Protein AF-A0A1H2UW96-F1 (afdb_monomer_lite)

InterPro domains:
  IPR012347 Ferritin-like [G3DSA:1.20.1260.10] (43-230)
  IPR026820 Iminophenyl-pyruvate dimer synthase [PF12902] (54-189)

Radius of gyration: 22.58 Å; chains: 1; bounding box: 64×63×60 Å

Structure (mmCIF, N/CA/C/O backbone):
data_AF-A0A1H2UW96-F1
#
_entry.id   AF-A0A1H2UW96-F1
#
loop_
_atom_site.group_PDB
_atom_site.id
_atom_site.type_symbol
_atom_site.label_atom_id
_atom_site.label_alt_id
_atom_site.label_comp_id
_atom_site.label_asym_id
_atom_site.label_entity_id
_atom_site.label_seq_id
_atom_site.pdbx_PDB_ins_code
_atom_site.Cartn_x
_atom_site.Cartn_y
_atom_site.Cartn_z
_atom_site.occupancy
_atom_site.B_iso_or_equiv
_atom_site.auth_seq_id
_atom_site.auth_comp_id
_atom_site.auth_asym_id
_atom_site.auth_atom_id
_atom_site.pdbx_PDB_model_num
ATOM 1 N N . MET A 1 1 ? 25.576 20.729 5.813 1.00 32.97 1 MET A N 1
ATOM 2 C CA . MET A 1 1 ? 26.976 20.916 5.368 1.00 32.97 1 MET A CA 1
ATOM 3 C C . MET A 1 1 ? 27.168 20.268 3.998 1.00 32.97 1 MET A C 1
ATOM 5 O O . MET A 1 1 ? 27.379 19.076 3.900 1.00 32.97 1 MET A O 1
ATOM 9 N N . ARG A 1 2 ? 27.019 21.104 2.965 1.00 37.28 2 ARG A N 1
ATOM 10 C CA . ARG A 1 2 ? 27.654 21.111 1.634 1.00 37.28 2 ARG A CA 1
ATOM 11 C C . ARG A 1 2 ? 27.899 19.786 0.881 1.00 37.28 2 ARG A C 1
ATOM 13 O O . ARG A 1 2 ? 28.970 19.198 0.963 1.00 37.28 2 ARG A O 1
ATOM 20 N N . THR A 1 3 ? 27.022 19.569 -0.096 1.00 32.88 3 THR A N 1
ATOM 21 C CA . THR A 1 3 ? 27.135 18.826 -1.374 1.00 32.88 3 THR A CA 1
ATOM 22 C C . THR A 1 3 ? 28.415 19.095 -2.201 1.00 32.88 3 THR A C 1
ATOM 24 O O . THR A 1 3 ? 28.613 18.520 -3.264 1.00 32.88 3 THR A O 1
ATOM 27 N N . ALA A 1 4 ? 29.322 19.962 -1.739 1.00 33.53 4 ALA A N 1
ATOM 28 C CA . ALA A 1 4 ? 30.486 20.432 -2.491 1.00 33.53 4 ALA A CA 1
ATOM 29 C C . ALA A 1 4 ? 31.740 19.540 -2.369 1.00 33.53 4 ALA A C 1
ATOM 31 O O . ALA A 1 4 ? 32.739 19.816 -3.032 1.00 33.53 4 ALA A O 1
ATOM 32 N N . GLN A 1 5 ? 31.738 18.497 -1.528 1.00 34.94 5 GLN A N 1
ATOM 33 C CA . GLN A 1 5 ? 32.939 17.675 -1.290 1.00 34.94 5 GLN A CA 1
ATOM 34 C C . GLN A 1 5 ? 33.040 16.396 -2.132 1.00 34.94 5 GLN A C 1
ATOM 36 O O . GLN A 1 5 ? 34.140 15.865 -2.266 1.00 34.94 5 GLN A O 1
ATOM 41 N N . ILE A 1 6 ? 31.963 15.950 -2.784 1.00 36.31 6 ILE A N 1
ATOM 42 C CA . ILE A 1 6 ? 31.999 14.748 -3.642 1.00 36.31 6 ILE A CA 1
ATOM 43 C C . ILE A 1 6 ? 32.593 15.059 -5.037 1.00 36.31 6 ILE A C 1
ATOM 45 O O . ILE A 1 6 ? 33.058 14.174 -5.750 1.00 36.31 6 ILE A O 1
ATOM 49 N N . LEU A 1 7 ? 32.723 16.342 -5.396 1.00 33.16 7 LEU A N 1
ATOM 50 C CA . LEU A 1 7 ? 33.225 16.808 -6.698 1.00 33.16 7 LEU A CA 1
ATOM 51 C C . LEU A 1 7 ? 34.755 16.769 -6.889 1.00 33.16 7 LEU A C 1
ATOM 53 O O . LEU A 1 7 ? 35.245 17.234 -7.916 1.00 33.16 7 LEU A O 1
ATOM 57 N N . ARG A 1 8 ? 35.543 16.225 -5.950 1.00 36.00 8 ARG A N 1
ATOM 58 C CA . ARG A 1 8 ? 37.018 16.207 -6.078 1.00 36.00 8 ARG A CA 1
ATOM 59 C C . ARG A 1 8 ? 37.636 14.900 -6.577 1.00 36.00 8 ARG A C 1
ATOM 61 O O . ARG A 1 8 ? 38.842 14.890 -6.785 1.00 36.00 8 ARG A O 1
ATOM 68 N N . HIS A 1 9 ? 36.868 13.830 -6.793 1.00 35.00 9 HIS A N 1
ATOM 69 C CA . HIS A 1 9 ? 37.446 12.529 -7.183 1.00 35.00 9 HIS A CA 1
ATOM 70 C C . HIS A 1 9 ? 37.263 12.118 -8.652 1.00 35.00 9 HIS A C 1
ATOM 72 O O . HIS A 1 9 ? 37.916 11.178 -9.083 1.00 35.00 9 HIS A O 1
ATOM 78 N N . PHE A 1 10 ? 36.459 12.835 -9.447 1.00 40.03 10 PHE A N 1
ATOM 79 C CA . PHE A 1 10 ? 36.217 12.488 -10.862 1.00 40.03 10 PHE A CA 1
ATOM 80 C C . PHE A 1 10 ? 36.726 13.524 -11.874 1.00 40.03 10 PHE A C 1
ATOM 82 O O . PHE A 1 10 ? 36.494 13.388 -13.071 1.00 40.03 10 PHE A O 1
ATOM 89 N N . ALA A 1 11 ? 37.442 14.555 -11.420 1.00 38.03 11 ALA A N 1
ATOM 90 C CA . ALA A 1 11 ? 38.056 15.551 -12.293 1.00 38.03 11 ALA A CA 1
ATOM 91 C C . ALA A 1 11 ? 39.529 15.207 -12.561 1.00 38.03 11 ALA A C 1
ATOM 93 O O . ALA A 1 11 ? 40.435 15.914 -12.127 1.00 38.03 11 ALA A O 1
ATOM 94 N N . THR A 1 12 ? 39.767 14.125 -13.293 1.00 42.16 12 THR A N 1
ATOM 95 C CA . THR A 1 12 ? 40.991 13.991 -14.091 1.00 42.16 12 THR A CA 1
ATOM 96 C C . THR A 1 12 ? 40.612 14.316 -15.530 1.00 42.16 12 THR A C 1
ATOM 98 O O . THR A 1 12 ? 39.801 13.618 -16.130 1.00 42.16 12 THR A O 1
ATOM 101 N N . ASP A 1 13 ? 41.159 15.426 -16.026 1.00 41.50 13 ASP A N 1
ATOM 102 C CA . ASP A 1 13 ? 41.051 15.959 -17.392 1.00 41.50 13 ASP A CA 1
ATOM 103 C C . ASP A 1 13 ? 39.771 16.721 -17.770 1.00 41.50 13 ASP A C 1
ATOM 105 O O . ASP A 1 13 ? 39.153 16.467 -18.797 1.00 41.50 13 ASP A O 1
ATOM 109 N N . GLY A 1 14 ? 39.422 17.745 -16.981 1.00 44.34 14 GLY A N 1
ATOM 110 C CA . GLY A 1 14 ? 39.088 19.095 -17.487 1.00 44.34 14 GLY A CA 1
ATOM 111 C C . GLY A 1 14 ? 38.000 19.299 -18.560 1.00 44.34 14 GLY A C 1
ATOM 112 O O . GLY A 1 14 ? 37.869 20.415 -19.062 1.00 44.34 14 GLY A O 1
ATOM 113 N N . LYS A 1 15 ? 37.209 18.290 -18.926 1.00 43.16 15 LYS A N 1
ATOM 114 C CA . LYS A 1 15 ? 36.052 18.405 -19.820 1.00 43.16 15 LYS A CA 1
ATOM 115 C C . LYS A 1 15 ? 34.920 17.536 -19.286 1.00 43.16 15 LYS A C 1
ATOM 117 O O . LYS A 1 15 ? 34.910 16.325 -19.481 1.00 43.16 15 LYS A O 1
ATOM 122 N N . LEU A 1 16 ? 33.936 18.169 -18.644 1.00 41.81 16 LEU A N 1
ATOM 123 C CA . LEU A 1 16 ? 32.640 17.527 -18.430 1.00 41.81 16 LEU A CA 1
ATOM 124 C C . LEU A 1 16 ? 32.060 17.149 -19.797 1.00 41.81 16 LEU A C 1
ATOM 126 O O . LEU A 1 16 ? 31.968 17.994 -20.690 1.00 41.81 16 LEU A O 1
ATOM 130 N N . LEU A 1 17 ? 31.638 15.894 -19.957 1.00 44.91 17 LEU A N 1
ATOM 131 C CA . LEU A 1 17 ? 30.877 15.492 -21.135 1.00 44.91 17 LEU A CA 1
ATOM 132 C C . LEU A 1 17 ? 29.599 16.356 -21.222 1.00 44.91 17 LEU A C 1
ATOM 134 O O . LEU A 1 17 ? 28.949 16.557 -20.192 1.00 44.91 17 LEU A O 1
ATOM 138 N N . PRO A 1 18 ? 29.192 16.847 -22.409 1.00 46.16 18 PRO A N 1
ATOM 139 C CA . PRO A 1 18 ? 28.064 17.777 -22.553 1.00 46.16 18 PRO A CA 1
ATOM 140 C C . PRO A 1 18 ? 26.760 17.274 -21.914 1.00 46.16 18 PRO A C 1
ATOM 142 O O . PRO A 1 18 ? 25.991 18.053 -21.355 1.00 46.16 18 PRO A O 1
ATOM 145 N N . HIS A 1 19 ? 26.541 15.955 -21.925 1.00 42.97 19 HIS A N 1
ATOM 146 C CA . HIS A 1 19 ? 25.387 15.320 -21.286 1.00 42.97 19 HIS A CA 1
ATOM 147 C C . HIS A 1 19 ? 25.446 15.337 -19.751 1.00 42.97 19 HIS A C 1
ATOM 149 O O . HIS A 1 19 ? 24.404 15.474 -19.117 1.00 42.97 19 HIS A O 1
ATOM 155 N N . ALA A 1 20 ? 26.636 15.245 -19.150 1.00 40.09 20 ALA A N 1
ATOM 156 C CA . ALA A 1 20 ? 26.810 15.346 -17.700 1.00 40.09 20 ALA A CA 1
ATOM 157 C C . ALA A 1 20 ? 26.591 16.790 -17.215 1.00 40.09 20 ALA A C 1
ATOM 159 O O . ALA A 1 20 ? 25.905 17.009 -16.221 1.00 40.09 20 ALA A O 1
ATOM 160 N N . ALA A 1 21 ? 27.084 17.783 -17.965 1.00 41.31 21 ALA A N 1
ATOM 161 C CA . ALA A 1 21 ? 26.882 19.202 -17.655 1.00 41.31 21 ALA A CA 1
ATOM 162 C C . ALA A 1 21 ? 25.409 19.636 -17.786 1.00 41.31 21 ALA A C 1
ATOM 164 O O . ALA A 1 21 ? 24.902 20.365 -16.934 1.00 41.31 21 ALA A O 1
ATOM 165 N N . LEU A 1 22 ? 24.696 19.143 -18.808 1.00 48.22 22 LEU A N 1
ATOM 166 C CA . LEU A 1 22 ? 23.267 19.421 -19.002 1.00 48.22 22 LEU A CA 1
ATOM 167 C C . LEU A 1 22 ? 22.387 18.769 -17.920 1.00 48.22 22 LEU A C 1
ATOM 169 O O . LEU A 1 22 ? 21.378 19.346 -17.521 1.00 48.22 22 LEU A O 1
ATOM 173 N N . ARG A 1 23 ? 22.768 17.581 -17.427 1.00 48.69 23 ARG A N 1
ATOM 174 C CA . ARG A 1 23 ? 22.076 16.901 -16.319 1.00 48.69 23 ARG A CA 1
ATOM 175 C C . ARG A 1 23 ? 22.263 17.630 -14.987 1.00 48.69 23 ARG A C 1
ATOM 177 O O . ARG A 1 23 ? 21.293 17.785 -14.256 1.00 48.69 23 ARG A O 1
ATOM 184 N N . LEU A 1 24 ? 23.467 18.138 -14.719 1.00 48.53 24 LEU A N 1
ATOM 185 C CA . LEU A 1 24 ? 23.781 18.891 -13.498 1.00 48.53 24 LEU A CA 1
ATOM 186 C C . LEU A 1 24 ? 23.050 20.239 -13.431 1.00 48.53 24 LEU A C 1
ATOM 188 O O . LEU A 1 24 ? 22.506 20.579 -12.389 1.00 48.53 24 LEU A O 1
ATOM 192 N N . ALA A 1 25 ? 22.955 20.975 -14.542 1.00 47.94 25 ALA A N 1
ATOM 193 C CA . ALA A 1 25 ? 22.226 22.248 -14.578 1.00 47.94 25 ALA A CA 1
ATOM 194 C C . ALA A 1 25 ? 20.704 22.082 -14.394 1.00 47.94 25 ALA A C 1
ATOM 196 O O . ALA A 1 25 ? 20.026 22.990 -13.921 1.00 47.94 25 ALA A O 1
ATOM 197 N N . LYS A 1 26 ? 20.152 20.915 -14.753 1.00 43.75 26 LYS A N 1
ATOM 198 C CA . LYS A 1 26 ? 18.730 20.599 -14.554 1.00 43.75 26 LYS A CA 1
ATOM 199 C C . LYS A 1 26 ? 18.425 20.172 -13.113 1.00 43.75 26 LYS A C 1
ATOM 201 O O . LYS A 1 26 ? 17.273 20.236 -12.701 1.00 43.75 26 LYS A O 1
ATOM 206 N N . ALA A 1 27 ? 19.440 19.763 -12.351 1.00 47.44 27 ALA A N 1
ATOM 207 C CA . ALA A 1 27 ? 19.270 19.184 -11.027 1.00 47.44 27 ALA A CA 1
ATOM 208 C C . ALA A 1 27 ? 18.887 20.201 -9.928 1.00 47.44 27 ALA A C 1
ATOM 210 O O . ALA A 1 27 ? 18.263 19.842 -8.938 1.00 47.44 27 ALA A O 1
ATOM 211 N N . GLU A 1 28 ? 19.195 21.487 -10.093 1.00 47.00 28 GLU A N 1
ATOM 212 C CA . GLU A 1 28 ? 18.958 22.485 -9.032 1.00 47.00 28 GLU A CA 1
ATOM 213 C C . GLU A 1 28 ? 17.476 22.868 -8.836 1.00 47.00 28 GLU A C 1
ATOM 215 O O . GLU A 1 28 ? 17.1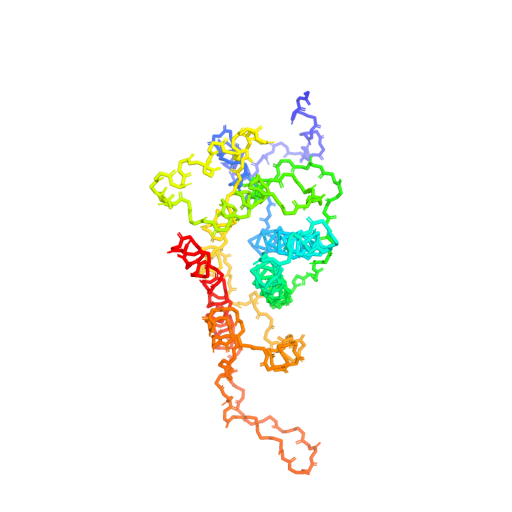42 23.554 -7.875 1.00 47.00 28 GLU A O 1
ATOM 220 N N . THR A 1 29 ? 16.575 22.430 -9.724 1.00 51.06 29 THR A N 1
ATOM 221 C CA . THR A 1 29 ? 15.146 22.821 -9.717 1.00 51.06 29 THR A CA 1
ATOM 222 C C . THR A 1 29 ? 14.172 21.643 -9.773 1.00 51.06 29 THR A C 1
ATOM 224 O O . THR A 1 29 ? 12.960 21.847 -9.838 1.00 51.06 29 THR A O 1
ATOM 227 N N . LEU A 1 30 ? 14.677 20.408 -9.766 1.00 50.25 30 LEU A N 1
ATOM 228 C CA . LEU A 1 30 ? 13.863 19.204 -9.904 1.00 50.25 30 LEU A CA 1
ATOM 229 C C . LEU A 1 30 ? 13.512 18.605 -8.531 1.00 50.25 30 LEU A C 1
ATOM 231 O O . LEU A 1 30 ? 14.344 18.635 -7.625 1.00 50.25 30 LEU A O 1
ATOM 235 N N . PRO A 1 31 ? 12.307 18.026 -8.368 1.00 58.69 31 PRO A N 1
ATOM 236 C CA . PRO A 1 31 ? 11.972 17.265 -7.168 1.00 58.69 31 PRO A CA 1
ATOM 237 C C . PRO A 1 31 ? 12.952 16.096 -6.977 1.00 58.69 31 PRO A C 1
ATOM 239 O O . PRO A 1 31 ? 13.450 15.536 -7.956 1.00 58.69 31 PRO A O 1
ATOM 242 N N . SER A 1 32 ? 13.207 15.708 -5.722 1.00 62.34 32 SER A N 1
ATOM 243 C CA . SER A 1 32 ? 14.194 14.676 -5.346 1.00 62.34 32 SER A CA 1
ATOM 244 C C . SER A 1 32 ? 14.048 13.370 -6.148 1.00 62.34 32 SER A C 1
ATOM 246 O O . SER A 1 32 ? 15.032 12.810 -6.630 1.00 62.34 32 SER A O 1
ATOM 248 N N . SER A 1 33 ? 12.812 12.935 -6.417 1.00 62.53 33 SER A N 1
ATOM 249 C CA . SER A 1 33 ? 12.521 11.751 -7.239 1.00 62.53 33 SER A CA 1
ATOM 250 C C . SER A 1 33 ? 13.056 11.855 -8.675 1.00 62.53 33 SER A C 1
ATOM 252 O O . SER A 1 33 ? 13.590 10.884 -9.211 1.00 62.53 33 SER A O 1
ATOM 254 N N . ALA A 1 34 ? 12.978 13.035 -9.293 1.00 63.75 34 ALA A N 1
ATOM 255 C CA . ALA A 1 34 ? 13.490 13.281 -10.638 1.00 63.75 34 ALA A CA 1
ATOM 256 C C . ALA A 1 34 ? 15.025 13.377 -10.681 1.00 63.75 34 ALA A C 1
ATOM 258 O O . ALA A 1 34 ? 15.616 13.096 -11.724 1.00 63.75 34 ALA A O 1
ATOM 259 N N . LEU A 1 35 ? 15.668 13.736 -9.565 1.00 63.66 35 LEU A N 1
ATOM 260 C CA . LEU A 1 35 ? 17.126 13.703 -9.425 1.00 63.66 35 LEU A CA 1
ATOM 261 C C . LEU A 1 35 ? 17.649 12.278 -9.347 1.00 63.66 35 LEU A C 1
ATOM 263 O O . LEU A 1 35 ? 18.529 11.920 -10.127 1.00 63.66 35 LEU A O 1
ATOM 267 N N . LEU A 1 36 ? 17.035 11.454 -8.496 1.00 67.19 36 LEU A N 1
ATOM 268 C CA . LEU A 1 36 ? 17.381 10.039 -8.376 1.00 67.19 36 LEU A CA 1
ATOM 269 C C . LEU A 1 36 ? 17.236 9.319 -9.725 1.00 67.19 36 LEU A C 1
ATOM 271 O O . LEU A 1 36 ? 18.139 8.601 -10.142 1.00 67.19 36 LEU A O 1
ATOM 275 N N . ASN A 1 37 ? 16.164 9.588 -10.478 1.00 74.75 37 ASN A N 1
ATOM 276 C CA . ASN A 1 37 ? 15.958 9.010 -11.813 1.00 74.75 37 ASN A CA 1
ATOM 277 C C . ASN A 1 37 ? 17.146 9.259 -12.773 1.00 74.75 37 ASN A C 1
ATOM 279 O O . ASN A 1 37 ? 17.471 8.414 -13.603 1.00 74.75 37 ASN A O 1
ATOM 283 N N . LEU A 1 38 ? 17.834 10.400 -12.654 1.00 75.25 38 LEU A N 1
ATOM 284 C CA . LEU A 1 38 ? 18.969 10.743 -13.518 1.00 75.25 38 LEU A CA 1
ATOM 285 C C . LEU A 1 38 ? 20.290 10.066 -13.115 1.00 75.25 38 LEU A C 1
ATOM 287 O O . LEU A 1 38 ? 21.206 10.025 -13.949 1.00 75.25 38 LEU A O 1
ATOM 291 N N . GLU A 1 39 ? 20.391 9.568 -11.881 1.00 79.31 39 GLU A N 1
ATOM 292 C CA . GLU A 1 39 ? 21.574 8.894 -11.323 1.00 79.31 39 GLU A CA 1
ATOM 293 C C . GLU A 1 39 ? 21.582 7.385 -11.602 1.00 79.31 39 GLU A C 1
ATOM 295 O O . GLU A 1 39 ? 22.648 6.792 -11.774 1.00 79.31 39 GLU A O 1
ATOM 300 N N . PHE A 1 40 ? 20.402 6.772 -11.711 1.00 81.19 40 PHE A N 1
ATOM 301 C CA . PHE A 1 40 ? 20.242 5.344 -11.978 1.00 81.19 40 PHE A CA 1
ATOM 302 C C . PHE A 1 40 ? 20.125 5.020 -13.474 1.00 81.19 40 PHE A C 1
ATOM 304 O O . PHE A 1 40 ? 19.776 5.856 -14.314 1.00 81.19 40 PHE A O 1
ATOM 311 N N . SER A 1 41 ? 20.367 3.752 -13.824 1.00 90.12 41 SER A N 1
ATOM 312 C CA . SER A 1 41 ? 19.819 3.221 -15.074 1.00 90.12 41 SER A CA 1
ATOM 313 C C . SER A 1 41 ? 18.289 3.096 -14.946 1.00 90.12 41 SER A C 1
ATOM 315 O O . SER A 1 41 ? 17.796 2.879 -13.838 1.00 90.12 41 SER A O 1
ATOM 317 N N . PRO A 1 42 ? 17.509 3.168 -16.043 1.00 90.62 42 PRO A N 1
ATOM 318 C CA . PRO A 1 42 ? 16.048 3.045 -15.975 1.00 90.62 42 PRO A CA 1
ATOM 319 C C . PRO A 1 42 ? 15.557 1.792 -15.240 1.00 90.62 42 PRO A C 1
ATOM 321 O O . PRO A 1 42 ? 14.598 1.838 -14.473 1.00 90.62 42 PRO A O 1
ATOM 324 N N . ARG A 1 43 ? 16.247 0.665 -15.450 1.00 93.31 43 ARG A N 1
ATOM 325 C CA . ARG A 1 43 ? 15.960 -0.602 -14.775 1.00 93.31 43 ARG A CA 1
ATOM 326 C C . ARG A 1 43 ? 16.237 -0.516 -13.277 1.00 93.31 43 ARG A C 1
ATOM 328 O O . ARG A 1 43 ? 15.412 -0.980 -12.499 1.00 93.31 43 ARG A O 1
ATOM 335 N N . ASP A 1 44 ? 17.375 0.054 -12.887 1.00 91.50 44 ASP A N 1
ATOM 336 C CA . ASP A 1 44 ? 17.767 0.139 -11.476 1.00 91.50 44 ASP A CA 1
ATOM 337 C C . ASP A 1 44 ? 16.886 1.136 -10.719 1.00 91.50 44 ASP A C 1
ATOM 339 O O . ASP A 1 44 ? 16.535 0.884 -9.573 1.00 91.50 44 ASP A O 1
ATOM 343 N N . TYR A 1 45 ? 16.443 2.214 -11.374 1.00 91.75 45 TYR A N 1
ATOM 344 C CA . TYR A 1 45 ? 15.477 3.141 -10.788 1.00 91.75 45 TYR A CA 1
ATOM 345 C C . TYR A 1 45 ? 14.119 2.473 -10.544 1.00 91.75 45 TYR A C 1
ATOM 347 O O . TYR A 1 45 ? 13.531 2.628 -9.479 1.00 91.75 45 TYR A O 1
ATOM 355 N N . ILE A 1 46 ? 13.630 1.681 -11.503 1.00 93.31 46 ILE A N 1
ATOM 356 C CA . ILE A 1 46 ? 12.397 0.902 -11.325 1.00 93.31 46 ILE A CA 1
ATOM 357 C C . ILE A 1 46 ? 12.570 -0.153 -10.227 1.00 93.31 46 ILE A C 1
ATOM 359 O O . ILE A 1 46 ? 11.664 -0.324 -9.420 1.00 93.31 46 ILE A O 1
ATOM 363 N N . ALA A 1 47 ? 13.721 -0.829 -10.162 1.00 93.81 47 ALA A N 1
ATOM 364 C CA . ALA A 1 47 ? 14.022 -1.766 -9.082 1.00 93.81 47 ALA A CA 1
ATOM 365 C C . ALA A 1 47 ? 14.031 -1.067 -7.714 1.00 93.81 47 ALA A C 1
ATOM 367 O O . ALA A 1 47 ? 13.448 -1.590 -6.776 1.00 93.81 47 ALA A O 1
ATOM 368 N N . PHE A 1 48 ? 14.606 0.134 -7.623 1.00 91.31 48 PHE A N 1
ATOM 369 C CA . PHE A 1 48 ? 14.576 0.959 -6.416 1.00 91.31 48 PHE A CA 1
ATOM 370 C C . PHE A 1 48 ? 13.143 1.318 -5.993 1.00 91.31 48 PHE A C 1
ATOM 372 O O . PHE A 1 48 ? 12.784 1.117 -4.838 1.00 91.31 48 PHE A O 1
ATOM 379 N N . LEU A 1 49 ? 12.296 1.776 -6.923 1.00 92.12 49 LEU A N 1
ATOM 380 C CA . LEU A 1 49 ? 10.886 2.066 -6.627 1.00 92.12 49 LEU A CA 1
ATOM 381 C C . LEU A 1 49 ? 10.111 0.811 -6.190 1.00 92.12 49 LEU A C 1
ATOM 383 O O . LEU A 1 49 ? 9.295 0.892 -5.282 1.00 92.12 49 LEU A O 1
ATOM 387 N N . LEU A 1 50 ? 10.379 -0.345 -6.803 1.00 93.25 50 LEU A N 1
ATOM 388 C CA . LEU A 1 50 ? 9.781 -1.627 -6.411 1.00 93.25 50 LEU A CA 1
ATOM 389 C C . LEU A 1 50 ? 10.303 -2.141 -5.060 1.00 93.25 50 LEU A C 1
ATOM 391 O O . LEU A 1 50 ? 9.574 -2.828 -4.356 1.00 93.25 50 LEU A O 1
ATOM 395 N N . SER A 1 51 ? 11.544 -1.830 -4.680 1.00 92.50 51 SER A N 1
ATOM 396 C CA . SER A 1 51 ? 12.046 -2.115 -3.330 1.00 92.50 51 SER A CA 1
ATOM 397 C C . SER A 1 51 ? 11.305 -1.284 -2.284 1.00 92.50 51 SER A C 1
ATOM 399 O O . SER A 1 51 ? 10.885 -1.840 -1.276 1.00 92.50 51 SER A O 1
ATOM 401 N N . ILE A 1 52 ? 11.061 0.004 -2.558 1.00 89.88 52 ILE A N 1
ATOM 402 C CA . ILE A 1 52 ? 10.219 0.854 -1.697 1.00 89.88 52 ILE A CA 1
ATOM 403 C C . ILE A 1 52 ? 8.798 0.287 -1.609 1.00 89.88 52 ILE A C 1
ATOM 405 O O . ILE A 1 52 ? 8.238 0.213 -0.521 1.00 89.88 52 ILE A O 1
ATO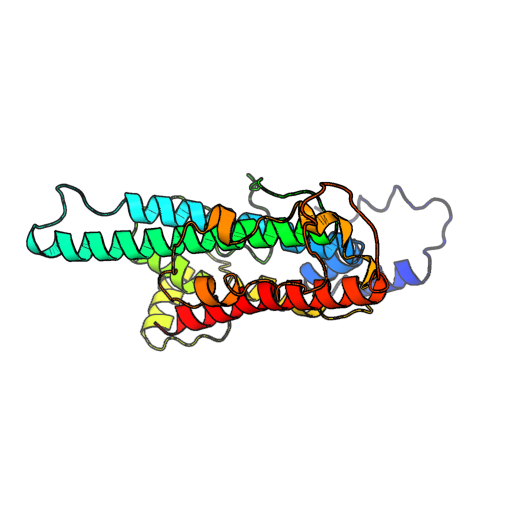M 409 N N . ASP A 1 53 ? 8.230 -0.152 -2.734 1.00 91.50 53 ASP A N 1
ATOM 410 C CA . ASP A 1 53 ? 6.912 -0.795 -2.773 1.00 91.50 53 ASP A CA 1
ATOM 411 C C . ASP A 1 53 ? 6.881 -2.033 -1.863 1.00 91.50 53 ASP A C 1
ATOM 413 O O . ASP A 1 53 ? 6.071 -2.129 -0.948 1.00 91.50 53 ASP A O 1
ATOM 417 N N . ALA A 1 54 ? 7.854 -2.939 -2.012 1.00 92.19 54 ALA A N 1
ATOM 418 C CA . ALA A 1 54 ? 7.969 -4.126 -1.167 1.00 92.19 54 ALA A CA 1
ATOM 419 C C . ALA A 1 54 ? 8.084 -3.788 0.331 1.00 92.19 54 ALA A C 1
ATOM 421 O O . ALA A 1 54 ? 7.518 -4.496 1.167 1.00 92.19 54 ALA A O 1
ATOM 422 N N . GLU A 1 55 ? 8.798 -2.716 0.679 1.00 90.75 55 GLU A N 1
ATOM 423 C CA . GLU A 1 55 ? 8.906 -2.233 2.057 1.00 90.75 55 GLU A CA 1
ATOM 424 C C . GLU A 1 55 ? 7.567 -1.722 2.592 1.00 90.75 55 GLU A C 1
ATOM 426 O O . GLU A 1 55 ? 7.195 -2.079 3.712 1.00 90.75 55 GLU A O 1
ATOM 431 N N . ILE A 1 56 ? 6.836 -0.928 1.804 1.00 88.75 56 ILE A N 1
ATOM 432 C CA . ILE A 1 56 ? 5.512 -0.405 2.165 1.00 88.75 56 ILE A CA 1
ATOM 433 C C . ILE A 1 56 ? 4.539 -1.563 2.399 1.00 88.75 56 ILE A C 1
ATOM 435 O O . ILE A 1 56 ? 3.947 -1.640 3.476 1.00 88.75 56 ILE A O 1
ATOM 439 N N . GLU A 1 57 ? 4.446 -2.500 1.455 1.00 90.75 57 GLU A N 1
ATOM 440 C CA . GLU A 1 57 ? 3.550 -3.662 1.524 1.00 90.75 57 GLU A CA 1
ATOM 441 C C . GLU A 1 57 ? 3.856 -4.545 2.746 1.00 90.75 57 GLU A C 1
ATOM 443 O O . GLU A 1 57 ? 2.970 -4.943 3.509 1.00 90.75 57 GLU A O 1
ATOM 448 N N . HIS A 1 58 ? 5.142 -4.803 3.010 1.00 91.81 58 HIS A N 1
ATOM 449 C CA . HIS A 1 58 ? 5.563 -5.542 4.200 1.00 91.81 58 HIS A CA 1
ATOM 450 C C . HIS A 1 58 ? 5.224 -4.778 5.491 1.00 91.81 58 HIS A C 1
ATOM 452 O O . HIS A 1 58 ? 4.693 -5.358 6.445 1.00 91.81 58 HIS A O 1
ATOM 458 N N . CYS A 1 59 ? 5.500 -3.474 5.535 1.00 90.00 59 CYS A N 1
ATOM 459 C CA . CYS A 1 59 ? 5.213 -2.638 6.694 1.00 90.00 59 CYS A CA 1
ATOM 460 C C . CYS A 1 59 ? 3.716 -2.584 6.996 1.00 90.00 59 CYS A C 1
ATOM 462 O O . CYS A 1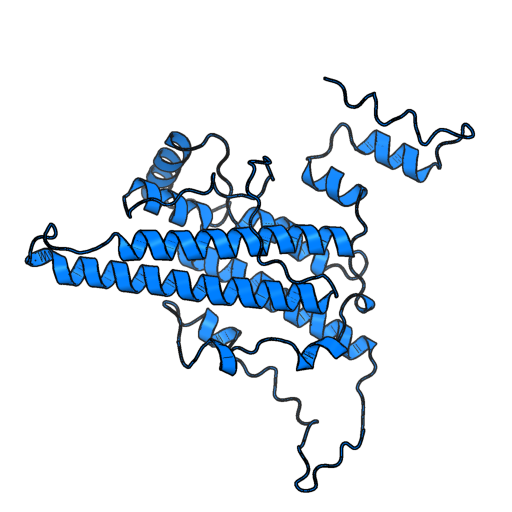 59 ? 3.332 -2.743 8.157 1.00 90.00 59 CYS A O 1
ATOM 464 N N . LEU A 1 60 ? 2.872 -2.353 5.991 1.00 88.69 60 LEU A N 1
ATOM 465 C CA . LEU A 1 60 ? 1.419 -2.293 6.148 1.00 88.69 60 LEU A CA 1
ATOM 466 C C . LEU A 1 60 ? 0.859 -3.647 6.583 1.00 88.69 60 LEU A C 1
ATOM 468 O O . LEU A 1 60 ? 0.130 -3.702 7.572 1.00 88.69 60 LEU A O 1
ATOM 472 N N . MET A 1 61 ? 1.297 -4.750 5.964 1.00 91.75 61 MET A N 1
ATOM 473 C CA . MET A 1 61 ? 0.937 -6.108 6.391 1.00 91.75 61 MET A CA 1
ATOM 474 C C . MET A 1 61 ? 1.164 -6.316 7.896 1.00 91.75 61 MET A C 1
ATOM 476 O O . MET A 1 61 ? 0.270 -6.770 8.615 1.00 91.75 61 MET A O 1
ATOM 480 N N . VAL A 1 62 ? 2.367 -6.004 8.388 1.00 93.62 62 VAL A N 1
ATOM 481 C CA . VAL A 1 62 ? 2.737 -6.231 9.794 1.00 93.62 62 VAL A CA 1
ATOM 482 C C . VAL A 1 62 ? 1.944 -5.317 10.733 1.00 93.62 62 VAL A C 1
ATOM 484 O O . VAL A 1 62 ? 1.522 -5.753 11.808 1.00 93.62 62 VAL A O 1
ATOM 487 N N . GLN A 1 63 ? 1.684 -4.079 10.320 1.00 92.56 63 GLN A N 1
ATOM 488 C CA . GLN A 1 63 ? 0.862 -3.139 11.078 1.00 92.56 63 GLN A CA 1
ATOM 489 C C . GLN A 1 63 ? -0.598 -3.586 11.170 1.00 92.56 63 GLN A C 1
ATOM 491 O O . GLN A 1 63 ? -1.145 -3.614 12.271 1.00 92.56 63 GLN A O 1
ATOM 496 N N . TYR A 1 64 ? -1.205 -4.027 10.064 1.00 94.25 64 TYR A N 1
ATOM 497 C CA . TYR A 1 64 ? -2.561 -4.574 10.072 1.00 94.25 64 TYR A CA 1
ATOM 498 C C . TYR A 1 64 ? -2.665 -5.824 10.950 1.00 94.25 64 TYR A C 1
ATOM 500 O O . TYR A 1 64 ? -3.626 -5.959 11.708 1.00 94.25 64 TYR A O 1
ATOM 508 N N . LEU A 1 65 ? -1.665 -6.716 10.921 1.00 96.62 65 LEU A N 1
ATOM 509 C CA . LEU A 1 65 ? -1.619 -7.865 11.832 1.00 96.62 65 LEU A CA 1
ATOM 510 C C . LEU A 1 65 ? -1.608 -7.410 13.294 1.00 96.62 65 LEU A C 1
ATOM 512 O O . LEU A 1 65 ? -2.408 -7.898 14.092 1.00 96.62 65 LEU A O 1
ATOM 516 N N . TYR A 1 66 ? -0.738 -6.463 13.649 1.00 96.69 66 TYR A N 1
ATOM 517 C CA . TYR A 1 66 ? -0.665 -5.947 15.015 1.00 96.69 66 TYR A CA 1
ATOM 518 C C . TYR A 1 66 ? -1.984 -5.286 15.445 1.00 96.69 66 TYR A C 1
ATOM 520 O O . TYR A 1 66 ? -2.527 -5.619 16.501 1.00 96.69 66 TYR A O 1
ATOM 528 N N . ALA A 1 67 ? -2.542 -4.409 14.606 1.00 95.56 67 ALA A N 1
ATOM 529 C CA . ALA A 1 67 ? -3.807 -3.731 14.861 1.00 95.56 67 ALA A CA 1
ATOM 530 C C . ALA A 1 67 ? -4.955 -4.736 15.049 1.00 95.56 67 ALA A C 1
ATOM 532 O O . ALA A 1 67 ? -5.701 -4.646 16.026 1.00 95.56 67 ALA A O 1
ATOM 533 N N . ALA A 1 68 ? -5.052 -5.755 14.192 1.00 95.81 68 ALA A N 1
ATOM 534 C CA . ALA A 1 68 ? -6.055 -6.805 14.323 1.00 95.81 68 ALA A CA 1
ATOM 535 C C . ALA A 1 68 ? -5.906 -7.609 15.621 1.00 95.81 68 ALA A C 1
ATOM 537 O O . ALA A 1 68 ? -6.899 -7.868 16.302 1.00 95.81 68 ALA A O 1
ATOM 538 N N . TYR A 1 69 ? -4.685 -8.002 15.994 1.00 96.69 69 TYR A N 1
ATOM 539 C CA . TYR A 1 69 ? -4.447 -8.766 17.223 1.00 96.69 69 TYR A CA 1
ATOM 540 C C . TYR A 1 69 ? -4.539 -7.925 18.501 1.00 96.69 69 TYR A C 1
ATOM 542 O O . TYR A 1 69 ? -4.628 -8.489 19.590 1.00 96.69 69 TYR A O 1
ATOM 550 N N . SER A 1 70 ? -4.579 -6.596 18.387 1.00 96.00 70 SER A N 1
ATOM 551 C CA . SER A 1 70 ? -4.878 -5.707 19.514 1.00 96.00 70 SER A CA 1
ATOM 552 C C . SER A 1 70 ? -6.373 -5.643 19.868 1.00 96.00 70 SER A C 1
ATOM 554 O O . SER A 1 70 ? -6.729 -5.186 20.956 1.00 96.00 70 SER A O 1
ATOM 556 N N . LEU A 1 71 ? -7.252 -6.107 18.971 1.00 94.88 71 LEU A N 1
ATOM 557 C CA . LEU A 1 71 ? -8.697 -6.139 19.186 1.00 94.88 71 LEU A CA 1
ATOM 558 C C . LEU A 1 71 ? -9.149 -7.340 20.026 1.00 94.88 71 LEU A C 1
ATOM 560 O O . LEU A 1 71 ? -8.588 -8.433 19.966 1.00 94.88 71 LEU A O 1
ATOM 564 N N . GLY A 1 72 ? -10.256 -7.148 20.747 1.00 92.19 72 GLY A N 1
ATOM 565 C CA . GLY A 1 72 ? -10.905 -8.186 21.546 1.00 92.19 72 GLY A CA 1
ATOM 566 C C . GLY A 1 72 ? -10.461 -8.183 23.008 1.00 92.19 72 GLY A C 1
ATOM 567 O O . GLY A 1 72 ? -10.000 -7.175 23.528 1.00 92.19 72 GLY A O 1
ATOM 568 N N . GLY A 1 73 ? -10.636 -9.318 23.685 1.00 89.75 73 GLY A N 1
ATOM 569 C CA . GLY A 1 73 ? -10.256 -9.501 25.087 1.00 89.75 73 GLY A CA 1
ATOM 570 C C . GLY A 1 73 ? -11.365 -9.207 26.113 1.00 89.75 73 GLY A C 1
ATOM 571 O O . GLY A 1 73 ? -12.476 -8.806 25.752 1.00 89.75 73 GLY A O 1
ATOM 572 N N . PRO A 1 74 ? -11.093 -9.449 27.412 1.00 91.75 74 PRO A N 1
ATOM 573 C CA . PRO A 1 74 ? -12.083 -9.320 28.486 1.00 91.75 74 PRO A CA 1
ATOM 574 C C . PRO A 1 74 ? -12.632 -7.902 28.678 1.00 91.75 74 PRO A C 1
ATOM 576 O O . PRO A 1 74 ? -13.719 -7.748 29.231 1.00 91.75 74 PRO A O 1
ATOM 579 N N . GLN A 1 75 ? -11.898 -6.882 28.222 1.00 90.62 75 GLN A N 1
ATOM 580 C CA . GLN A 1 75 ? -12.284 -5.474 28.305 1.00 90.62 75 GLN A CA 1
ATOM 581 C C . GLN A 1 75 ? -13.451 -5.100 27.379 1.00 90.62 75 GLN A C 1
ATOM 583 O O . GLN A 1 75 ? -14.052 -4.046 27.564 1.00 90.62 75 GLN A O 1
ATOM 588 N N . VAL A 1 76 ? -13.779 -5.941 26.390 1.00 94.81 76 VAL A N 1
ATOM 589 C CA . VAL A 1 76 ? -14.882 -5.689 25.454 1.00 94.81 76 VAL A CA 1
ATOM 590 C C . VAL A 1 76 ? -16.215 -6.113 26.089 1.00 94.81 76 VAL A C 1
ATOM 592 O O . VAL A 1 76 ? -16.387 -7.306 26.403 1.00 94.81 76 VAL A O 1
ATOM 595 N N . PRO A 1 77 ? -17.181 -5.181 26.249 1.00 96.38 77 PRO A N 1
ATOM 596 C CA . PRO A 1 77 ? -18.510 -5.504 26.759 1.00 96.38 77 PRO A CA 1
ATOM 597 C C . PRO A 1 77 ? -19.177 -6.608 25.924 1.00 96.38 77 PRO A C 1
ATOM 599 O O . PRO A 1 77 ? -19.009 -6.612 24.699 1.00 96.38 77 PRO A O 1
ATOM 602 N N . PRO A 1 78 ? -19.898 -7.565 26.545 1.00 96.44 78 PRO A N 1
ATOM 603 C CA . PRO A 1 78 ? -20.496 -8.706 25.848 1.00 96.44 78 PRO A CA 1
ATOM 604 C C . PRO A 1 78 ? -21.270 -8.350 24.573 1.00 96.44 78 PRO A C 1
ATOM 606 O O . PRO A 1 78 ? -21.144 -9.057 23.577 1.00 96.44 78 PRO A O 1
ATOM 609 N N . GLU A 1 79 ? -22.000 -7.238 24.587 1.00 96.94 79 GLU A N 1
ATOM 610 C CA . GLU A 1 79 ? -22.811 -6.719 23.487 1.00 96.94 79 GLU A CA 1
ATOM 611 C C . GLU A 1 79 ? -22.004 -6.287 22.250 1.00 96.94 79 GLU A C 1
ATOM 613 O O . GLU A 1 79 ? -22.537 -6.302 21.143 1.00 96.94 79 GLU A O 1
ATOM 618 N N . PHE A 1 80 ? -20.718 -5.951 22.403 1.00 96.38 80 PHE A N 1
ATOM 619 C CA . PHE A 1 80 ? -19.856 -5.508 21.300 1.00 96.38 80 PHE A CA 1
ATOM 620 C C . PHE A 1 80 ? -18.896 -6.591 20.799 1.00 96.38 80 PHE A C 1
ATOM 622 O O . PHE A 1 80 ? -18.197 -6.377 19.810 1.00 96.38 80 PHE A O 1
ATOM 629 N N . ARG A 1 81 ? -18.844 -7.765 21.441 1.00 95.44 81 ARG A N 1
ATOM 630 C CA . ARG A 1 81 ? -17.854 -8.810 21.114 1.00 95.44 81 ARG A CA 1
ATOM 631 C C . ARG A 1 81 ? -17.957 -9.310 19.680 1.00 95.44 81 ARG A C 1
ATOM 633 O O . ARG A 1 81 ? -16.930 -9.494 19.033 1.00 95.44 81 ARG A O 1
ATOM 640 N N . ASP A 1 82 ? -19.175 -9.504 19.180 1.00 94.88 82 ASP A N 1
ATOM 641 C CA . ASP A 1 82 ? -19.386 -9.953 17.802 1.00 94.88 82 ASP A CA 1
ATOM 642 C C . ASP A 1 82 ? -18.975 -8.878 16.785 1.00 94.88 82 ASP A C 1
ATOM 644 O O . ASP A 1 82 ? -18.356 -9.206 15.775 1.00 94.88 82 ASP A O 1
ATOM 648 N N . ALA A 1 83 ? -19.236 -7.598 17.078 1.00 94.62 83 ALA A N 1
ATOM 649 C CA . ALA A 1 83 ? -18.810 -6.483 16.231 1.00 94.62 83 ALA A CA 1
ATOM 650 C C . ALA A 1 83 ? -17.278 -6.356 16.187 1.00 94.62 83 ALA A C 1
ATOM 652 O O . ALA A 1 83 ? -16.696 -6.284 15.106 1.00 94.62 83 ALA A O 1
ATOM 653 N N . VAL A 1 84 ? -16.617 -6.416 17.348 1.00 95.69 84 VAL A N 1
ATOM 654 C CA . VAL A 1 84 ? -15.149 -6.361 17.449 1.00 95.69 84 VAL A CA 1
ATOM 655 C C . VAL A 1 84 ? -14.494 -7.546 16.739 1.00 95.69 84 VAL A C 1
ATOM 657 O O . VAL A 1 84 ? -13.489 -7.361 16.052 1.00 95.69 84 VAL A O 1
ATOM 660 N N . ARG A 1 85 ? -15.076 -8.749 16.847 1.00 93.44 85 ARG A N 1
ATOM 661 C CA . ARG A 1 85 ? -14.623 -9.918 16.078 1.00 93.44 85 ARG A CA 1
ATOM 662 C C . ARG A 1 85 ? -14.734 -9.666 14.572 1.00 93.44 85 ARG A C 1
ATOM 664 O O . ARG A 1 85 ? -13.780 -9.934 13.853 1.00 93.44 85 ARG A O 1
ATOM 671 N N . GLY A 1 86 ? -15.848 -9.099 14.108 1.00 91.12 86 GLY A N 1
ATOM 672 C CA . GLY A 1 86 ? -16.021 -8.736 12.699 1.00 91.12 86 GLY A CA 1
ATOM 673 C C . GLY A 1 86 ? -14.971 -7.735 12.203 1.00 91.12 86 GLY A C 1
ATOM 674 O O . GLY A 1 86 ? -14.395 -7.928 11.136 1.00 91.12 86 GLY A O 1
ATOM 675 N N . TRP A 1 87 ? -14.657 -6.698 12.985 1.00 93.94 87 TRP A N 1
ATOM 676 C CA . TRP A 1 87 ? -13.593 -5.744 12.636 1.00 93.94 87 TRP A CA 1
ATOM 677 C C . TRP A 1 87 ? -12.217 -6.410 12.571 1.00 93.94 87 TRP A C 1
ATOM 679 O O . TRP A 1 87 ? -11.464 -6.173 11.628 1.00 93.94 87 TRP A O 1
ATOM 689 N N . GLN A 1 88 ? -11.907 -7.285 13.531 1.00 94.12 88 GLN A N 1
ATOM 690 C CA . GLN A 1 88 ? -10.674 -8.070 13.517 1.00 94.12 88 GLN A CA 1
ATOM 691 C C . GLN A 1 88 ? -10.579 -8.940 12.256 1.00 94.12 88 GLN A C 1
ATOM 693 O O . GLN A 1 88 ? -9.533 -8.961 11.611 1.00 94.12 88 GLN A O 1
ATOM 698 N N . GLU A 1 89 ? -11.658 -9.624 11.873 1.00 90.25 89 GLU A N 1
ATOM 699 C CA . GLU A 1 89 ? -11.708 -10.446 10.657 1.00 90.25 89 GLU A CA 1
ATOM 700 C C . GLU A 1 89 ? -11.477 -9.618 9.384 1.00 90.25 89 GLU A C 1
ATOM 702 O O . GLU A 1 89 ? -10.734 -10.058 8.505 1.00 90.25 89 GLU A O 1
ATOM 707 N N . VAL A 1 90 ? -12.048 -8.409 9.303 1.00 87.50 90 VAL A N 1
ATOM 708 C CA . VAL A 1 90 ? -11.820 -7.480 8.183 1.00 87.50 90 VAL A CA 1
ATOM 709 C C . VAL A 1 90 ? -10.350 -7.073 8.096 1.00 87.50 90 VAL A C 1
ATOM 711 O O . VAL A 1 90 ? -9.754 -7.204 7.030 1.00 87.50 90 VAL A O 1
ATOM 714 N N . ILE A 1 91 ? -9.740 -6.645 9.204 1.00 87.75 91 ILE A N 1
ATOM 715 C CA . ILE A 1 91 ? -8.343 -6.176 9.213 1.00 87.75 91 ILE A CA 1
ATOM 716 C C . ILE A 1 91 ? -7.371 -7.327 8.924 1.00 87.75 91 ILE A C 1
ATOM 718 O O . ILE A 1 91 ? -6.433 -7.164 8.147 1.00 87.75 91 ILE A O 1
ATOM 722 N N . LEU A 1 92 ? -7.616 -8.524 9.471 1.00 88.69 92 LEU A N 1
ATOM 723 C CA . LEU A 1 92 ? -6.858 -9.727 9.099 1.00 88.69 92 LEU A CA 1
ATOM 724 C C . LEU A 1 92 ? -7.030 -10.080 7.621 1.00 88.69 92 LEU A C 1
ATOM 726 O O . LEU A 1 92 ? -6.151 -10.705 7.028 1.00 88.69 92 LEU A O 1
ATOM 730 N N . GLY A 1 93 ? -8.176 -9.738 7.041 1.00 85.06 93 GLY A N 1
ATOM 731 C CA . GLY A 1 93 ? -8.417 -9.887 5.622 1.00 85.06 93 GLY A CA 1
ATOM 732 C C . GLY A 1 93 ? -7.556 -8.949 4.787 1.00 85.06 93 GLY A C 1
ATOM 733 O O . GLY A 1 93 ? -6.913 -9.440 3.867 1.00 85.06 93 GLY A O 1
ATOM 734 N N . ILE A 1 94 ? -7.472 -7.671 5.163 1.00 84.62 94 ILE A N 1
ATOM 735 C CA . ILE A 1 94 ? -6.597 -6.673 4.522 1.00 84.62 94 ILE A CA 1
ATOM 736 C C . ILE A 1 94 ? -5.126 -7.093 4.649 1.00 84.62 94 ILE A C 1
ATOM 738 O O . ILE A 1 94 ? -4.423 -7.184 3.654 1.00 84.62 94 ILE A O 1
ATOM 742 N N . ALA A 1 95 ? -4.677 -7.522 5.835 1.00 88.44 95 ALA A N 1
ATOM 743 C CA . ALA A 1 95 ? -3.305 -8.009 6.024 1.00 88.44 95 ALA A CA 1
ATOM 744 C C . ALA A 1 95 ? -2.918 -9.159 5.068 1.00 88.44 95 ALA A C 1
ATOM 746 O O . ALA A 1 95 ? -1.762 -9.283 4.670 1.00 88.44 95 ALA A O 1
ATOM 747 N N . LYS A 1 96 ? -3.873 -10.025 4.698 1.00 85.19 96 LYS A N 1
ATOM 748 C CA . LYS A 1 96 ? -3.652 -11.088 3.701 1.00 85.19 96 LYS A CA 1
ATOM 749 C C . LYS A 1 96 ? -3.610 -10.556 2.272 1.00 85.19 96 LYS A C 1
ATOM 751 O O . LYS A 1 96 ? -2.979 -11.181 1.423 1.00 85.19 96 LYS A O 1
ATOM 756 N N . GLU A 1 97 ? -4.317 -9.471 1.994 1.00 82.56 97 GLU A N 1
ATOM 757 C CA . GLU A 1 97 ? -4.258 -8.784 0.705 1.00 82.56 97 GLU A CA 1
ATOM 758 C C . GLU A 1 97 ? -2.857 -8.172 0.524 1.00 82.56 97 GLU A C 1
ATOM 760 O O . GLU A 1 97 ? -2.205 -8.500 -0.470 1.00 82.56 97 GLU A O 1
ATOM 765 N N . GLU A 1 98 ? -2.309 -7.517 1.557 1.00 87.12 98 GLU A N 1
ATOM 766 C CA . GLU A 1 98 ? -0.924 -7.001 1.559 1.00 87.12 98 GLU A CA 1
ATOM 767 C C . GLU A 1 98 ? 0.141 -8.108 1.394 1.00 87.12 98 GLU A C 1
ATOM 769 O O . GLU A 1 98 ? 1.133 -7.939 0.685 1.00 87.12 98 GLU A O 1
ATOM 774 N N . MET A 1 99 ? -0.068 -9.311 1.958 1.00 88.81 99 MET A N 1
ATOM 775 C CA . MET A 1 99 ? 0.800 -10.477 1.674 1.00 88.81 99 MET A CA 1
ATOM 776 C C . MET A 1 99 ? 0.852 -10.796 0.176 1.00 88.81 99 MET A C 1
ATOM 778 O O . MET A 1 99 ? 1.890 -11.189 -0.363 1.00 88.81 99 MET A O 1
ATOM 782 N N . GLY A 1 100 ? -0.292 -10.665 -0.493 1.00 83.94 100 GLY A N 1
ATOM 783 C CA . GLY A 1 100 ? -0.420 -10.907 -1.918 1.00 83.94 100 GLY A CA 1
ATOM 784 C C . GLY A 1 100 ? 0.200 -9.818 -2.779 1.00 83.94 100 GLY A C 1
ATOM 785 O O . GLY A 1 100 ? 0.791 -10.123 -3.824 1.00 83.94 100 GLY A O 1
ATOM 786 N N . HIS A 1 101 ? 0.105 -8.572 -2.325 1.00 84.75 101 HIS A N 1
ATOM 787 C CA . HIS A 1 101 ? 0.789 -7.444 -2.935 1.00 84.75 101 HIS A CA 1
ATOM 788 C C . HIS A 1 101 ? 2.302 -7.621 -2.847 1.00 84.75 101 HIS A C 1
ATOM 790 O O . HIS A 1 101 ? 2.964 -7.672 -3.885 1.00 84.75 101 HIS A O 1
ATOM 796 N N . LEU A 1 102 ? 2.830 -7.906 -1.653 1.00 90.00 102 LEU A N 1
ATOM 797 C CA . LEU A 1 102 ? 4.250 -8.169 -1.434 1.00 90.00 102 LEU A CA 1
ATOM 798 C C . LEU A 1 102 ? 4.789 -9.252 -2.382 1.00 90.00 102 LEU A C 1
ATOM 800 O O . LEU A 1 102 ? 5.785 -9.033 -3.073 1.00 90.00 102 LEU A O 1
ATOM 804 N N . ILE A 1 103 ? 4.112 -10.403 -2.481 1.00 90.12 103 ILE A N 1
ATOM 805 C CA . ILE A 1 103 ? 4.502 -11.491 -3.402 1.00 90.12 103 ILE A CA 1
ATOM 806 C C . ILE 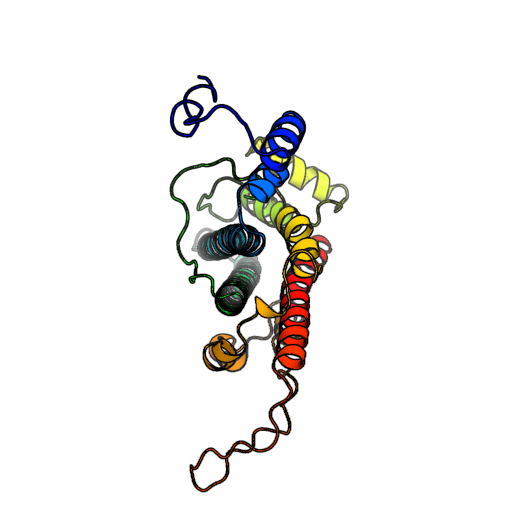A 1 103 ? 4.495 -11.024 -4.865 1.00 90.12 103 ILE A C 1
ATOM 808 O O . ILE A 1 103 ? 5.354 -11.410 -5.662 1.00 90.12 103 ILE A O 1
ATOM 812 N N . SER A 1 104 ? 3.527 -10.197 -5.238 1.00 87.25 104 SER A N 1
ATOM 813 C CA . SER A 1 104 ? 3.405 -9.676 -6.597 1.00 87.25 104 SER A CA 1
ATOM 814 C C . SER A 1 104 ? 4.525 -8.682 -6.931 1.00 87.25 104 SER A C 1
ATOM 816 O O . SER A 1 104 ? 5.069 -8.743 -8.035 1.00 87.25 104 SER A O 1
ATOM 818 N N . VAL A 1 105 ? 4.961 -7.856 -5.977 1.00 91.50 105 VAL A N 1
ATOM 819 C CA . VAL A 1 105 ? 6.151 -7.001 -6.124 1.00 91.50 105 VAL A CA 1
ATOM 820 C C . VAL A 1 105 ? 7.417 -7.847 -6.282 1.00 91.50 105 VAL A C 1
ATOM 822 O O . VAL A 1 105 ? 8.200 -7.613 -7.206 1.00 91.50 105 VAL A O 1
ATOM 825 N N . GLN A 1 106 ? 7.574 -8.906 -5.476 1.00 93.06 106 GLN A N 1
ATOM 826 C CA . GLN A 1 106 ? 8.690 -9.856 -5.605 1.00 93.06 106 GLN A CA 1
ATOM 827 C C . GLN A 1 106 ? 8.747 -10.500 -6.998 1.00 93.06 106 GLN A C 1
ATOM 829 O O . GLN A 1 106 ? 9.819 -10.628 -7.600 1.00 93.06 106 GLN A O 1
ATOM 834 N N . ASN A 1 107 ? 7.587 -10.864 -7.545 1.00 91.12 107 ASN A N 1
ATOM 835 C CA . ASN A 1 107 ? 7.459 -11.383 -8.903 1.00 91.12 107 ASN A CA 1
ATOM 836 C C . ASN A 1 107 ? 7.942 -10.364 -9.954 1.00 91.12 107 ASN A C 1
ATOM 838 O O . ASN A 1 107 ? 8.703 -10.723 -10.858 1.00 91.12 107 ASN A O 1
ATOM 842 N N . ILE A 1 108 ? 7.562 -9.086 -9.823 1.00 91.31 108 ILE A N 1
ATOM 843 C CA . ILE A 1 108 ? 7.982 -8.020 -10.749 1.00 91.31 108 ILE A CA 1
ATOM 844 C C . ILE A 1 108 ? 9.489 -7.752 -10.644 1.00 91.31 108 ILE A C 1
ATOM 846 O O . ILE A 1 108 ? 10.157 -7.701 -11.680 1.00 91.31 108 ILE A O 1
ATOM 850 N N . LEU A 1 109 ? 10.039 -7.645 -9.429 1.00 93.88 109 LEU A N 1
ATOM 851 C CA . LEU A 1 109 ? 11.484 -7.517 -9.196 1.00 93.88 109 LEU A CA 1
ATOM 852 C C . LEU A 1 109 ? 12.238 -8.648 -9.897 1.00 93.88 109 LEU A C 1
ATOM 854 O O . LEU A 1 109 ? 13.147 -8.411 -10.699 1.00 93.88 109 LEU A O 1
ATOM 858 N N . ARG A 1 110 ? 11.790 -9.889 -9.686 1.00 92.56 110 ARG A N 1
ATOM 859 C CA . ARG A 1 110 ? 12.395 -11.058 -10.321 1.00 92.56 110 ARG A CA 1
ATOM 860 C C . ARG A 1 110 ? 12.301 -10.996 -11.842 1.00 92.56 110 ARG A C 1
ATOM 862 O O . ARG A 1 110 ? 13.264 -11.342 -12.523 1.00 92.56 110 ARG A O 1
ATOM 869 N N . LEU A 1 111 ? 11.171 -10.538 -12.371 1.00 92.25 111 LEU A N 1
ATOM 870 C CA . LEU A 1 111 ? 10.915 -10.444 -13.802 1.00 92.25 111 LEU A CA 1
ATOM 871 C C . LEU A 1 111 ? 11.836 -9.440 -14.502 1.00 92.25 111 LEU A C 1
ATOM 873 O O . LEU A 1 111 ? 12.256 -9.698 -15.625 1.00 92.25 111 LEU A O 1
ATOM 877 N N . ILE A 1 112 ? 12.198 -8.333 -13.854 1.00 92.62 112 ILE A N 1
ATOM 878 C CA . ILE A 1 112 ? 13.207 -7.397 -14.380 1.00 92.62 112 ILE A CA 1
ATOM 879 C C . ILE A 1 112 ? 14.644 -7.819 -14.015 1.00 92.62 112 ILE A C 1
ATOM 881 O O . ILE A 1 112 ? 15.607 -7.098 -14.280 1.00 92.62 112 ILE A O 1
ATOM 885 N N . GLY A 1 113 ? 14.818 -8.990 -13.395 1.00 91.62 113 GLY A N 1
ATOM 886 C CA . GLY A 1 113 ? 16.099 -9.539 -12.947 1.00 91.62 113 GLY A CA 1
ATOM 887 C C . GLY A 1 113 ? 16.704 -8.844 -11.724 1.00 91.62 113 GLY A C 1
ATOM 888 O O . GLY A 1 113 ? 17.907 -8.981 -11.493 1.00 91.62 113 GLY A O 1
ATOM 889 N N . ALA A 1 114 ? 15.929 -8.032 -11.010 1.00 93.31 114 ALA A N 1
ATOM 890 C CA . ALA A 1 114 ? 16.336 -7.450 -9.738 1.00 93.31 114 ALA A CA 1
ATOM 891 C C . ALA A 1 114 ? 16.330 -8.533 -8.634 1.00 93.31 114 ALA A C 1
ATOM 893 O O . ALA A 1 114 ? 15.663 -9.569 -8.785 1.00 93.31 114 ALA A O 1
ATOM 894 N N . PRO A 1 115 ? 17.110 -8.355 -7.552 1.00 92.62 115 PRO A N 1
ATOM 895 C CA . PRO A 1 115 ? 17.011 -9.225 -6.387 1.00 92.62 115 PRO A CA 1
ATOM 896 C C . PRO A 1 115 ? 15.628 -9.102 -5.736 1.00 92.62 115 PRO A C 1
ATOM 898 O O . PRO A 1 115 ? 14.931 -8.106 -5.910 1.00 92.62 115 PRO A O 1
ATOM 901 N N . LEU A 1 116 ? 15.240 -10.135 -4.989 1.00 92.88 116 LEU A N 1
ATOM 902 C CA . LEU A 1 116 ? 14.083 -10.048 -4.101 1.00 92.88 116 LEU A CA 1
ATOM 903 C C . LEU A 1 116 ? 14.390 -9.062 -2.971 1.00 92.88 116 LEU A C 1
ATOM 905 O O . LEU A 1 116 ? 15.531 -9.000 -2.513 1.00 92.88 116 LEU A O 1
ATOM 909 N N . HIS A 1 117 ? 13.371 -8.348 -2.509 1.00 91.62 117 HIS A N 1
ATOM 910 C CA . HIS A 1 117 ? 13.483 -7.345 -1.457 1.00 91.62 117 HIS A CA 1
ATOM 911 C C . HIS A 1 117 ? 12.497 -7.663 -0.335 1.00 91.62 117 HIS A C 1
ATOM 913 O O . HIS A 1 117 ? 11.300 -7.431 -0.473 1.00 91.62 117 HIS A O 1
ATOM 919 N N . MET A 1 118 ? 12.998 -8.260 0.747 1.00 87.38 118 MET A N 1
ATOM 920 C CA . MET A 1 118 ? 12.217 -8.618 1.947 1.00 87.38 118 MET A CA 1
ATOM 921 C C . MET A 1 118 ? 12.672 -7.837 3.185 1.00 87.38 118 MET A C 1
ATOM 923 O O . MET A 1 118 ? 12.127 -8.019 4.275 1.00 87.38 118 MET A O 1
ATOM 927 N N . GLU A 1 119 ? 13.714 -7.027 3.023 1.00 80.81 119 GLU A N 1
ATOM 928 C CA . GLU A 1 119 ? 14.251 -6.186 4.078 1.00 80.81 119 GLU A CA 1
ATOM 929 C C . GLU A 1 119 ? 13.348 -4.968 4.274 1.00 80.81 119 GLU A C 1
ATOM 931 O O . GLU A 1 119 ? 12.527 -4.625 3.423 1.00 80.81 119 GLU A O 1
ATOM 936 N N . ARG A 1 120 ? 13.479 -4.355 5.443 1.00 72.44 120 ARG A N 1
ATOM 937 C CA . ARG A 1 120 ? 12.856 -3.085 5.789 1.00 72.44 120 ARG A CA 1
ATOM 938 C C . ARG A 1 120 ? 13.980 -2.193 6.256 1.00 72.44 120 ARG A C 1
ATOM 940 O O . ARG A 1 120 ? 14.771 -2.639 7.087 1.00 72.44 120 ARG A O 1
ATOM 947 N N . GLU A 1 121 ? 14.027 -0.958 5.781 1.00 66.62 121 GLU A N 1
ATOM 948 C CA . GLU A 1 121 ? 15.054 -0.059 6.275 1.00 66.62 121 GLU A CA 1
ATOM 949 C C . GLU A 1 121 ? 14.811 0.348 7.732 1.00 66.62 121 GLU A C 1
ATOM 951 O O . GLU A 1 121 ? 13.705 0.708 8.148 1.00 66.62 121 GLU A O 1
ATOM 956 N N . ASP A 1 122 ? 15.871 0.249 8.534 1.00 56.97 122 ASP A N 1
ATOM 957 C CA . ASP A 1 122 ? 15.820 0.487 9.980 1.00 56.97 122 ASP A CA 1
ATOM 958 C C . ASP A 1 122 ? 15.986 1.970 10.349 1.00 56.97 122 ASP A C 1
ATOM 960 O O . ASP A 1 122 ? 15.681 2.363 11.478 1.00 56.97 122 ASP A O 1
ATOM 964 N N . TYR A 1 123 ? 16.434 2.806 9.406 1.00 46.22 123 TYR A N 1
ATOM 965 C CA . TYR A 1 123 ? 16.689 4.231 9.617 1.00 46.22 123 TYR A CA 1
ATOM 966 C C . TYR A 1 123 ? 15.716 5.113 8.825 1.00 46.22 123 TYR A C 1
ATOM 968 O O . TYR A 1 123 ? 15.461 4.832 7.654 1.00 46.22 123 TYR A O 1
ATOM 976 N N . PRO A 1 124 ? 15.202 6.208 9.425 1.00 48.81 124 PRO A N 1
ATOM 977 C CA . PRO A 1 124 ? 14.347 7.150 8.723 1.00 48.81 124 PRO A CA 1
ATOM 978 C C . PRO A 1 124 ? 15.191 7.912 7.701 1.00 48.81 124 PRO A C 1
ATOM 980 O O . PRO A 1 124 ? 15.862 8.894 8.019 1.00 48.81 124 PRO A O 1
ATOM 983 N N . TRP A 1 125 ? 15.170 7.442 6.464 1.00 50.00 125 TRP A N 1
ATOM 984 C CA . TRP A 1 125 ? 15.382 8.317 5.329 1.00 50.00 125 TRP A CA 1
ATOM 985 C C . TRP A 1 125 ? 14.015 8.890 4.982 1.00 50.00 125 TRP A C 1
ATOM 987 O O . TRP A 1 125 ? 13.045 8.140 4.889 1.00 50.00 125 TRP A O 1
ATOM 997 N N . ASP A 1 126 ? 13.929 10.206 4.803 1.00 53.41 126 ASP A N 1
ATOM 998 C CA . ASP A 1 126 ? 12.764 10.857 4.201 1.00 53.41 126 ASP A CA 1
ATOM 999 C C . ASP A 1 126 ? 12.681 10.427 2.725 1.00 53.41 126 ASP A C 1
ATOM 1001 O O . ASP A 1 126 ? 13.020 11.172 1.802 1.00 53.41 126 ASP A O 1
ATOM 1005 N N . VAL A 1 127 ? 12.322 9.165 2.489 1.00 57.94 127 VAL A N 1
ATOM 1006 C CA . VAL A 1 127 ? 11.992 8.664 1.161 1.00 57.94 127 VAL A CA 1
ATOM 1007 C C . VAL A 1 127 ? 10.579 9.161 0.865 1.00 57.94 127 VAL A C 1
ATOM 1009 O O . VAL A 1 127 ? 9.678 8.915 1.667 1.00 57.94 127 VAL A O 1
ATOM 1012 N N . PRO A 1 128 ? 10.358 9.851 -0.267 1.00 63.59 128 PRO A N 1
ATOM 1013 C CA . PRO A 1 128 ? 9.165 10.670 -0.522 1.00 63.59 128 PRO A CA 1
ATOM 1014 C C . PRO A 1 128 ? 7.874 9.868 -0.769 1.00 63.59 128 PRO A C 1
ATOM 1016 O O . PRO A 1 128 ? 6.952 10.378 -1.389 1.00 63.59 128 PRO A O 1
ATOM 1019 N N . PHE A 1 129 ? 7.833 8.602 -0.357 1.00 68.44 129 PHE A N 1
ATOM 1020 C CA . PHE A 1 129 ? 6.751 7.662 -0.640 1.00 68.44 129 PHE A CA 1
ATOM 1021 C C . PHE A 1 129 ? 6.270 6.901 0.598 1.00 68.44 129 PHE A C 1
ATOM 1023 O O . PHE A 1 129 ? 5.262 6.207 0.521 1.00 68.44 129 PHE A O 1
ATOM 1030 N N . TYR A 1 130 ? 6.973 6.999 1.731 1.00 70.75 130 TYR A N 1
ATOM 1031 C CA . TYR A 1 130 ? 6.564 6.310 2.951 1.00 70.75 130 TYR A CA 1
ATOM 1032 C C . TYR A 1 130 ? 5.329 6.983 3.552 1.00 70.75 130 TYR A C 1
ATOM 1034 O O . TYR A 1 130 ? 5.415 8.164 3.889 1.00 70.75 130 TYR A O 1
ATOM 1042 N N . PRO A 1 131 ? 4.205 6.267 3.751 1.00 66.25 131 PRO A N 1
ATOM 1043 C CA . PRO A 1 131 ? 2.970 6.913 4.180 1.00 66.25 131 PRO A CA 1
ATOM 1044 C C . PRO A 1 131 ? 3.080 7.650 5.513 1.00 66.25 131 PRO A C 1
ATOM 1046 O O . PRO A 1 131 ? 2.546 8.744 5.679 1.00 66.25 131 PRO A O 1
ATOM 1049 N N . PHE A 1 132 ? 3.781 7.047 6.468 1.00 75.38 132 PHE A N 1
ATOM 1050 C CA . PHE A 1 132 ? 4.074 7.598 7.784 1.00 75.38 132 PHE A CA 1
ATOM 1051 C C . PHE A 1 132 ? 5.222 6.791 8.423 1.00 75.38 132 PHE A C 1
ATOM 1053 O O . PHE A 1 132 ? 5.520 5.684 7.961 1.00 75.38 132 PHE A O 1
ATOM 1060 N N . PRO A 1 133 ? 5.887 7.305 9.478 1.00 77.00 133 PRO A N 1
ATOM 1061 C CA . PRO A 1 133 ? 6.922 6.551 10.180 1.00 77.00 133 PRO A CA 1
ATOM 1062 C C . PRO A 1 133 ? 6.389 5.207 10.686 1.00 77.00 133 PRO A C 1
ATOM 1064 O O . PRO A 1 133 ? 5.344 5.157 11.335 1.00 77.00 133 PRO A O 1
ATOM 1067 N N . PHE A 1 134 ? 7.114 4.122 10.409 1.00 79.88 134 PHE A N 1
ATOM 1068 C CA . PHE A 1 134 ? 6.712 2.778 10.820 1.00 79.88 134 PHE A CA 1
ATOM 1069 C C . PHE A 1 134 ? 6.555 2.685 12.344 1.00 79.88 134 PHE A C 1
ATOM 1071 O O . PHE A 1 134 ? 7.523 2.874 13.085 1.00 79.88 134 PHE A O 1
ATOM 1078 N N . MET A 1 135 ? 5.351 2.343 12.809 1.00 83.75 135 MET A N 1
ATOM 1079 C CA . MET A 1 135 ? 5.051 2.100 14.220 1.00 83.75 135 MET A CA 1
ATOM 1080 C C . MET A 1 135 ? 4.026 0.974 14.372 1.00 83.75 135 MET A C 1
ATOM 1082 O O . MET A 1 135 ? 3.085 0.860 13.592 1.00 83.75 135 MET A O 1
ATOM 1086 N N . LEU A 1 136 ? 4.203 0.143 15.402 1.00 90.38 136 LEU A N 1
ATOM 1087 C CA . LEU A 1 136 ? 3.222 -0.868 15.793 1.00 90.38 136 LEU A CA 1
ATOM 1088 C C . LEU A 1 136 ? 2.280 -0.277 16.837 1.00 90.38 136 LEU A C 1
ATOM 1090 O O . LEU A 1 136 ? 2.678 -0.060 17.981 1.00 90.38 136 LEU A O 1
ATOM 1094 N N . GLU A 1 137 ? 1.039 -0.022 16.438 1.00 91.62 137 GLU A N 1
ATOM 1095 C CA . GLU A 1 137 ? 0.042 0.639 17.276 1.00 91.62 137 GLU A CA 1
ATOM 1096 C C . GLU A 1 137 ? -1.226 -0.213 17.394 1.00 91.62 137 GLU A C 1
ATOM 1098 O O . GLU A 1 137 ? -1.664 -0.807 16.404 1.00 91.62 137 GLU A O 1
ATOM 1103 N N . PRO A 1 138 ? -1.853 -0.281 18.585 1.00 95.06 138 PRO A N 1
ATOM 1104 C CA . PRO A 1 138 ? -3.178 -0.867 18.717 1.00 95.06 138 PRO A CA 1
ATOM 1105 C C . PRO A 1 138 ? -4.183 -0.174 17.792 1.00 95.06 138 PRO A C 1
ATOM 1107 O O . PRO A 1 138 ? -4.006 0.993 17.429 1.00 95.06 138 PRO A O 1
ATOM 1110 N N . LEU A 1 139 ? -5.274 -0.860 17.446 1.00 94.56 139 LEU A N 1
ATOM 1111 C CA . LEU A 1 139 ? -6.325 -0.238 16.654 1.00 94.56 139 LEU A CA 1
ATOM 1112 C C . LEU A 1 139 ? -7.048 0.826 17.489 1.00 94.56 139 LEU A C 1
ATOM 1114 O O . LEU A 1 139 ? -7.726 0.531 18.474 1.00 94.56 139 LEU A O 1
ATOM 1118 N N . THR A 1 140 ? -6.913 2.069 17.054 1.00 94.25 140 THR A N 1
ATOM 1119 C CA . THR A 1 140 ? -7.593 3.255 17.565 1.00 94.25 140 THR A CA 1
ATOM 1120 C C . THR A 1 140 ? -8.160 4.021 16.373 1.00 94.25 140 THR A C 1
ATOM 1122 O O . THR A 1 140 ? -7.892 3.688 15.220 1.00 94.25 140 THR A O 1
ATOM 1125 N N . LEU A 1 141 ? -8.937 5.075 16.624 1.00 94.00 141 LEU A N 1
ATOM 1126 C CA . LEU A 1 141 ? -9.367 5.961 15.539 1.00 94.00 141 LEU A CA 1
ATOM 1127 C C . LEU A 1 141 ? -8.180 6.660 14.855 1.00 94.00 141 LEU A C 1
ATOM 1129 O O . LEU A 1 141 ? -8.266 6.971 13.672 1.00 94.00 141 LEU A O 1
ATOM 1133 N N . ASP A 1 142 ? -7.072 6.867 15.569 1.00 93.44 142 ASP A N 1
ATOM 1134 C CA . ASP A 1 142 ? -5.887 7.544 15.038 1.00 93.44 142 ASP A CA 1
ATOM 1135 C C . ASP A 1 142 ? -5.035 6.620 14.161 1.00 93.44 142 ASP A C 1
ATOM 1137 O O . ASP A 1 142 ? -4.588 7.046 13.093 1.00 93.44 142 ASP A O 1
ATOM 1141 N N . SER A 1 143 ? -4.863 5.349 14.553 1.00 92.31 143 SER A N 1
ATOM 1142 C CA . SER A 1 143 ? -4.194 4.352 13.702 1.00 92.31 143 SER A CA 1
ATOM 1143 C C . SER A 1 143 ? -5.068 3.934 12.520 1.00 92.31 143 SER A C 1
ATOM 1145 O O . SER A 1 143 ? -4.563 3.790 11.410 1.00 92.31 143 SER A O 1
ATOM 1147 N N . LEU A 1 144 ? -6.392 3.857 12.697 1.00 91.69 144 LEU A N 1
ATOM 1148 C CA . LEU A 1 144 ? -7.317 3.651 11.582 1.00 91.69 144 LEU A CA 1
ATOM 1149 C C . LEU A 1 144 ? -7.259 4.807 10.573 1.00 91.69 144 LEU A C 1
ATOM 1151 O O . LEU A 1 144 ? -7.224 4.554 9.372 1.00 91.69 144 LEU A O 1
ATOM 1155 N N . ALA A 1 145 ? -7.205 6.059 11.038 1.00 92.31 145 ALA A N 1
ATOM 1156 C CA . ALA A 1 145 ? -7.081 7.219 10.156 1.00 92.31 145 ALA A CA 1
ATOM 1157 C C . ALA A 1 145 ? -5.798 7.167 9.310 1.00 92.31 145 ALA A C 1
ATOM 1159 O O . ALA A 1 145 ? -5.856 7.462 8.119 1.00 92.31 145 ALA A O 1
ATOM 1160 N N . LYS A 1 146 ? -4.669 6.730 9.887 1.00 90.62 146 LYS A N 1
ATOM 1161 C CA . LYS A 1 146 ? -3.418 6.501 9.142 1.00 90.62 146 LYS A CA 1
ATOM 1162 C C . LYS A 1 146 ? -3.599 5.489 8.012 1.00 90.62 146 LYS A C 1
ATOM 1164 O O . LYS A 1 146 ? -3.188 5.770 6.891 1.00 90.62 146 LYS A O 1
ATOM 1169 N N . TYR A 1 147 ? -4.231 4.347 8.290 1.00 89.75 147 TYR A N 1
ATOM 1170 C CA . TYR A 1 147 ? -4.471 3.318 7.275 1.00 89.75 147 TYR A CA 1
ATOM 1171 C C . TYR A 1 147 ? -5.390 3.822 6.169 1.00 89.75 147 TYR A C 1
ATOM 1173 O O . TYR A 1 147 ? -5.042 3.735 4.998 1.00 89.75 147 TYR A O 1
ATOM 1181 N N . VAL A 1 148 ? -6.523 4.435 6.525 1.00 89.75 148 VAL A N 1
ATOM 1182 C CA . VAL A 1 148 ? -7.450 4.966 5.517 1.00 89.75 148 VAL A CA 1
ATOM 1183 C C . VAL A 1 148 ? -6.774 6.042 4.670 1.00 89.75 148 VAL A C 1
ATOM 1185 O O . VAL A 1 148 ? -6.916 6.025 3.452 1.00 89.75 148 VAL A O 1
ATOM 1188 N N . TYR A 1 149 ? -6.004 6.946 5.279 1.00 90.06 149 TYR A N 1
ATOM 1189 C CA . TYR A 1 149 ? -5.265 7.968 4.541 1.00 90.06 149 TYR A CA 1
ATOM 1190 C C . TYR A 1 149 ? -4.237 7.361 3.582 1.00 90.06 149 TYR A C 1
ATOM 1192 O O . TYR A 1 149 ? -4.228 7.723 2.409 1.00 90.06 149 TYR A O 1
ATOM 1200 N N . ALA A 1 150 ? -3.404 6.431 4.060 1.00 87.75 150 ALA A N 1
ATOM 1201 C CA . ALA A 1 150 ? -2.364 5.797 3.251 1.00 87.75 150 ALA A CA 1
ATOM 1202 C C . ALA A 1 150 ? -2.946 5.051 2.045 1.00 87.75 150 ALA A C 1
ATOM 1204 O O . ALA A 1 150 ? -2.376 5.115 0.953 1.00 87.75 150 ALA A O 1
ATOM 1205 N N . GLU A 1 151 ? -4.094 4.397 2.248 1.00 85.38 151 GLU A N 1
ATOM 1206 C CA . GLU A 1 151 ? -4.794 3.609 1.233 1.00 85.38 151 GLU A CA 1
ATOM 1207 C C . GLU A 1 151 ? -5.636 4.452 0.263 1.00 85.38 151 GLU A C 1
ATOM 1209 O O . GLU A 1 151 ? -6.148 3.949 -0.739 1.00 85.38 151 GLU A O 1
ATOM 1214 N N . SER A 1 152 ? -5.831 5.737 0.561 1.00 84.88 152 SER A N 1
ATOM 1215 C CA . SER A 1 152 ? -6.704 6.598 -0.230 1.00 84.88 152 SER A CA 1
ATOM 1216 C C . SER A 1 152 ? -6.009 7.124 -1.492 1.00 84.88 152 SER A C 1
ATOM 1218 O O . SER A 1 152 ? -4.809 7.410 -1.489 1.00 84.88 152 SER A O 1
ATOM 1220 N N . PRO A 1 153 ? -6.754 7.317 -2.594 1.00 83.69 153 PRO A N 1
ATOM 1221 C CA . PRO A 1 153 ? -6.273 8.103 -3.726 1.00 83.69 153 PRO A CA 1
ATOM 1222 C C . PRO A 1 153 ? -5.875 9.524 -3.309 1.00 83.69 153 PRO A C 1
ATOM 1224 O O . PRO A 1 153 ? -6.534 10.125 -2.462 1.00 83.69 153 PRO A O 1
ATOM 1227 N N . VAL A 1 154 ? -4.858 10.092 -3.965 1.00 83.19 154 VAL A N 1
ATOM 1228 C CA . VAL A 1 154 ? -4.403 11.480 -3.727 1.00 83.19 154 VAL A CA 1
ATOM 1229 C C . VAL A 1 154 ? -5.533 12.510 -3.884 1.00 83.19 154 VAL A C 1
ATOM 1231 O O . VAL A 1 154 ? -5.540 13.543 -3.221 1.00 83.19 154 VAL A O 1
ATOM 1234 N N . ASP A 1 155 ? -6.506 12.236 -4.754 1.00 83.88 155 ASP A N 1
ATOM 1235 C CA . ASP A 1 155 ? -7.655 13.095 -5.056 1.00 83.88 155 ASP A CA 1
ATOM 1236 C C . ASP A 1 155 ? -8.937 12.714 -4.292 1.00 83.88 155 ASP A C 1
ATOM 1238 O O . ASP A 1 155 ? -10.028 13.193 -4.618 1.00 83.88 155 ASP A O 1
ATOM 1242 N N . TRP A 1 156 ? -8.836 11.853 -3.275 1.00 85.06 156 TRP A N 1
ATOM 1243 C CA . TRP A 1 156 ? -9.988 11.449 -2.481 1.00 85.06 156 TRP A CA 1
ATOM 1244 C C . TRP A 1 156 ? -10.451 12.550 -1.519 1.00 85.06 156 TRP A C 1
ATOM 1246 O O . TRP A 1 156 ? -9.777 12.899 -0.550 1.00 85.06 156 TRP A O 1
ATOM 1256 N N . ASP A 1 157 ? -11.654 13.067 -1.772 1.00 85.88 157 ASP A N 1
ATOM 1257 C CA . ASP A 1 157 ? -12.283 14.086 -0.932 1.00 85.88 157 ASP A CA 1
ATOM 1258 C C . ASP A 1 157 ? -12.743 13.517 0.420 1.00 85.88 157 ASP A C 1
ATOM 1260 O O . ASP A 1 157 ? -12.349 14.014 1.473 1.00 85.88 157 ASP A O 1
ATOM 1264 N N . GLY A 1 158 ? -13.542 12.446 0.405 1.00 83.88 158 GLY A N 1
ATOM 1265 C CA . GLY A 1 158 ? -14.065 11.799 1.615 1.00 83.88 158 GLY A CA 1
ATOM 1266 C C . GLY A 1 158 ? -15.069 12.632 2.429 1.00 83.88 158 GLY A C 1
ATOM 1267 O O . GLY A 1 158 ? -15.513 12.168 3.482 1.00 83.88 158 GLY A O 1
ATOM 1268 N N . GLY A 1 159 ? -15.444 13.836 1.976 1.00 91.62 159 GLY A N 1
ATOM 1269 C CA . GLY A 1 159 ? -16.316 14.760 2.701 1.00 91.62 159 GLY A CA 1
ATOM 1270 C C . GLY A 1 159 ? -15.856 15.024 4.141 1.00 91.62 159 GLY A C 1
ATOM 1271 O O . GLY A 1 159 ? -14.663 15.056 4.438 1.00 91.62 159 GLY A O 1
ATOM 1272 N N . GLU A 1 160 ? -16.816 15.142 5.063 1.00 91.75 160 GLU A N 1
ATOM 1273 C CA . GLU A 1 160 ? -16.542 15.397 6.488 1.00 91.75 160 GLU A CA 1
ATOM 1274 C C . GLU A 1 160 ? -15.668 14.312 7.143 1.00 91.75 160 GLU A C 1
ATOM 1276 O O . GLU A 1 160 ? -14.862 14.606 8.027 1.00 91.75 160 GLU A O 1
ATOM 1281 N N . LEU A 1 161 ? -15.801 13.052 6.709 1.00 88.88 161 LEU A N 1
ATOM 1282 C CA . LEU A 1 161 ? -14.982 11.950 7.214 1.00 88.88 161 LEU A CA 1
ATOM 1283 C C . LEU A 1 161 ? -13.536 12.061 6.718 1.00 88.88 161 LEU A C 1
ATOM 1285 O O . LEU A 1 161 ? -12.606 11.857 7.496 1.00 88.88 161 LEU A O 1
ATOM 1289 N N . GLY A 1 162 ? -13.345 12.421 5.447 1.00 90.56 162 GLY A N 1
ATOM 1290 C CA . GLY A 1 162 ? -12.027 12.700 4.880 1.00 90.56 162 GLY A CA 1
ATOM 1291 C C . GLY A 1 162 ? -11.332 13.853 5.602 1.00 90.56 162 GLY A C 1
ATOM 1292 O O . GLY A 1 162 ? -10.152 13.746 5.937 1.00 90.56 162 GLY A O 1
ATOM 1293 N N . ASP A 1 163 ? -12.071 14.918 5.925 1.00 93.31 163 ASP A N 1
ATOM 1294 C CA . ASP A 1 163 ? -11.553 16.049 6.706 1.00 93.31 163 ASP A CA 1
ATOM 1295 C C . ASP A 1 163 ? -11.134 15.631 8.119 1.00 93.31 163 ASP A C 1
ATOM 1297 O O . ASP A 1 163 ? -10.089 16.052 8.617 1.00 93.31 163 ASP A O 1
ATOM 1301 N N . GLU A 1 164 ? -11.919 14.779 8.779 1.00 94.38 164 GLU A N 1
ATOM 1302 C CA . GLU A 1 164 ? -11.559 14.216 10.082 1.00 94.38 164 GLU A CA 1
ATOM 1303 C C . GLU A 1 164 ? -10.300 13.345 10.010 1.00 94.38 164 GLU A C 1
ATOM 1305 O O . GLU A 1 164 ? -9.405 13.489 10.846 1.00 94.38 164 GLU A O 1
ATOM 1310 N N . ILE A 1 165 ? -10.203 12.473 9.005 1.00 93.31 165 ILE A N 1
ATOM 1311 C CA . ILE A 1 165 ? -9.039 11.604 8.795 1.00 93.31 165 ILE A CA 1
ATOM 1312 C C . ILE A 1 165 ? -7.782 12.442 8.568 1.00 93.31 165 ILE A C 1
ATOM 1314 O O . ILE A 1 165 ? -6.785 12.226 9.257 1.00 93.31 165 ILE A O 1
ATOM 1318 N N . ARG A 1 166 ? -7.839 13.436 7.671 1.00 93.25 166 ARG A N 1
ATOM 1319 C CA . ARG A 1 166 ? -6.719 14.353 7.408 1.00 93.25 166 ARG A CA 1
ATOM 1320 C C . ARG A 1 166 ? -6.279 15.066 8.682 1.00 93.25 166 ARG A C 1
ATOM 1322 O O . ARG A 1 166 ? -5.108 14.996 9.034 1.00 93.25 166 ARG A O 1
ATOM 1329 N N . ARG A 1 167 ? -7.217 15.625 9.459 1.00 94.38 167 ARG A N 1
ATOM 1330 C CA . ARG A 1 167 ? -6.896 16.268 10.749 1.00 94.38 167 ARG A CA 1
ATOM 1331 C C . ARG A 1 167 ? -6.195 15.327 11.729 1.00 94.38 167 ARG A C 1
ATOM 1333 O O . ARG A 1 167 ? -5.247 15.742 12.396 1.00 94.38 167 ARG A O 1
ATOM 1340 N N . ARG A 1 168 ? -6.644 14.071 11.835 1.00 95.00 168 ARG A N 1
ATOM 1341 C CA . ARG A 1 168 ? -5.991 13.070 12.695 1.00 95.00 168 ARG A CA 1
ATOM 1342 C C . ARG A 1 168 ? -4.590 12.742 12.207 1.00 95.00 168 ARG A C 1
ATOM 1344 O O . ARG A 1 168 ? -3.683 12.647 13.030 1.00 95.00 168 ARG A O 1
ATOM 1351 N N . VAL A 1 169 ? -4.392 12.576 10.904 1.00 91.88 169 VAL A N 1
ATOM 1352 C CA . VAL A 1 169 ? -3.080 12.251 10.329 1.00 91.88 169 VAL A CA 1
ATOM 1353 C C . VAL A 1 169 ? -2.102 13.420 10.469 1.00 91.88 169 VAL A C 1
ATOM 1355 O O . VAL A 1 169 ? -0.992 13.211 10.961 1.00 91.88 169 VAL A O 1
ATOM 1358 N N . ASP A 1 170 ? -2.537 14.645 10.174 1.00 91.31 170 ASP A N 1
ATOM 1359 C CA . ASP A 1 170 ? -1.730 15.869 10.303 1.00 91.31 170 ASP A CA 1
ATOM 1360 C C . ASP A 1 170 ? -1.268 16.119 11.747 1.00 91.31 170 ASP A C 1
ATOM 1362 O O . ASP A 1 170 ? -0.212 16.702 11.988 1.00 91.31 170 ASP A O 1
ATOM 1366 N N . SER A 1 171 ? -2.042 15.659 12.737 1.00 91.56 171 SER A N 1
ATOM 1367 C CA . SER A 1 171 ? -1.652 15.747 14.150 1.00 91.56 171 SER A CA 1
ATOM 1368 C C . SER A 1 171 ? -0.544 14.762 14.550 1.00 91.56 171 SER A C 1
ATOM 1370 O O . SER A 1 171 ? 0.072 14.926 15.603 1.00 91.56 171 SER A O 1
ATOM 1372 N N . GLN A 1 172 ? -0.290 13.743 13.723 1.00 87.75 172 GLN A N 1
ATOM 1373 C CA . GLN A 1 172 ? 0.627 12.637 14.011 1.00 87.75 172 GLN A CA 1
ATOM 1374 C C . GLN A 1 172 ? 1.929 12.714 13.202 1.00 87.75 172 GLN A C 1
ATOM 1376 O O . GLN A 1 172 ? 2.957 12.222 13.664 1.00 87.75 172 GLN A O 1
ATOM 1381 N N . THR A 1 173 ? 1.908 13.308 12.006 1.00 84.94 173 THR A N 1
ATOM 1382 C CA . THR A 1 173 ? 3.084 13.442 11.134 1.00 84.94 173 THR A CA 1
ATOM 1383 C C . THR A 1 173 ? 3.009 14.713 10.290 1.00 84.94 173 THR A C 1
ATOM 1385 O O . THR A 1 173 ? 1.934 15.140 9.884 1.00 84.94 173 THR A O 1
ATOM 1388 N N . SER A 1 174 ? 4.165 15.315 10.005 1.00 82.94 174 SER A N 1
ATOM 1389 C CA . SER A 1 174 ? 4.274 16.528 9.186 1.00 82.94 174 SER A CA 1
ATOM 1390 C C . SER A 1 174 ? 4.390 16.266 7.681 1.00 82.94 174 SER A C 1
ATOM 1392 O O . SER A 1 174 ? 4.346 17.217 6.907 1.00 82.94 174 SER A O 1
ATOM 1394 N N . SER A 1 175 ? 4.602 15.013 7.266 1.00 82.69 175 SER A N 1
ATOM 1395 C CA . SER A 1 175 ? 4.746 14.627 5.852 1.00 82.69 175 SER A CA 1
ATOM 1396 C C . SER A 1 175 ? 4.085 13.270 5.589 1.00 82.69 175 SER A C 1
ATOM 1398 O O . SER A 1 175 ? 4.788 12.275 5.414 1.00 82.69 175 SER A O 1
ATOM 1400 N N . PRO A 1 176 ? 2.745 13.182 5.653 1.00 85.44 176 PRO A N 1
ATOM 1401 C CA . PRO A 1 176 ? 2.043 11.955 5.317 1.00 85.44 176 PRO A CA 1
ATOM 1402 C C . PRO A 1 176 ? 1.972 11.759 3.798 1.00 85.44 176 PRO A C 1
ATOM 1404 O O . PRO A 1 176 ? 1.642 12.694 3.068 1.00 85.44 176 PRO A O 1
ATOM 1407 N N . HIS A 1 177 ? 2.210 10.536 3.333 1.00 86.62 177 HIS A N 1
ATOM 1408 C CA . HIS A 1 177 ? 2.119 10.169 1.916 1.00 86.62 177 HIS A CA 1
ATOM 1409 C C . HIS A 1 177 ? 1.014 9.137 1.677 1.00 86.62 177 HIS A C 1
ATOM 1411 O O . HIS A 1 177 ? 0.681 8.341 2.558 1.00 86.62 177 HIS A O 1
ATOM 1417 N N . GLN A 1 178 ? 0.445 9.129 0.478 1.00 88.25 178 GLN A N 1
ATOM 1418 C CA . GLN A 1 178 ? -0.402 8.028 0.023 1.00 88.25 178 GLN A CA 1
ATOM 1419 C C . GLN A 1 178 ? 0.417 7.052 -0.815 1.00 88.25 178 GLN A C 1
ATOM 1421 O O . GLN A 1 178 ? 1.246 7.457 -1.631 1.00 88.25 178 GLN A O 1
ATOM 1426 N N . VAL A 1 179 ? 0.138 5.753 -0.697 1.00 87.19 179 VAL A N 1
ATOM 1427 C CA . VAL A 1 179 ? 0.847 4.729 -1.490 1.00 87.19 179 VAL A CA 1
ATOM 1428 C C . VAL A 1 179 ? 0.624 4.954 -2.996 1.00 87.19 179 VAL A C 1
ATOM 1430 O O . VAL A 1 179 ? 1.506 4.711 -3.820 1.00 87.19 179 VAL A O 1
ATOM 1433 N N . SER A 1 180 ? -0.524 5.528 -3.376 1.00 84.12 180 SER A N 1
ATOM 1434 C CA . SER A 1 180 ? -0.820 5.884 -4.768 1.00 84.12 180 SER A CA 1
ATOM 1435 C C . SER A 1 180 ? 0.188 6.867 -5.395 1.00 84.12 180 SER A C 1
ATOM 1437 O O . SER A 1 180 ? 0.375 6.838 -6.615 1.00 84.12 180 SER A O 1
ATOM 1439 N N . GLU A 1 181 ? 0.909 7.674 -4.606 1.00 87.69 181 GLU A N 1
ATOM 1440 C CA . GLU A 1 181 ? 1.989 8.551 -5.090 1.00 87.69 181 GLU A CA 1
ATOM 1441 C C . GLU A 1 181 ? 3.142 7.759 -5.733 1.00 87.69 181 GLU A C 1
ATOM 1443 O O . GLU A 1 181 ? 3.670 8.152 -6.785 1.00 87.69 181 GLU A O 1
ATOM 1448 N N . LEU A 1 182 ? 3.496 6.608 -5.148 1.00 88.38 182 LEU A N 1
ATOM 1449 C CA . LEU A 1 182 ? 4.527 5.714 -5.676 1.00 88.38 182 LEU A CA 1
ATOM 1450 C C . LEU A 1 182 ? 4.102 5.142 -7.030 1.00 88.38 182 LEU A C 1
ATOM 1452 O O . LEU A 1 182 ? 4.848 5.226 -8.010 1.00 88.38 182 LEU A O 1
ATOM 1456 N N . PHE A 1 183 ? 2.877 4.624 -7.126 1.00 87.38 183 PHE A N 1
ATOM 1457 C CA . PHE A 1 183 ? 2.374 4.028 -8.364 1.00 87.38 183 PHE A CA 1
ATOM 1458 C C . PHE A 1 183 ? 2.156 5.049 -9.484 1.00 87.38 183 PHE A C 1
ATOM 1460 O O . PHE A 1 183 ? 2.443 4.748 -10.648 1.00 87.38 183 PHE A O 1
ATOM 1467 N N . ASN A 1 184 ? 1.741 6.274 -9.145 1.00 89.12 184 ASN A N 1
ATOM 1468 C CA . ASN A 1 184 ? 1.667 7.393 -10.088 1.00 89.12 184 ASN A CA 1
ATOM 1469 C C . ASN A 1 184 ? 3.035 7.707 -10.717 1.00 89.12 184 ASN A C 1
ATOM 1471 O O . ASN A 1 184 ? 3.097 8.152 -11.865 1.00 89.12 184 ASN A O 1
ATOM 1475 N N . THR A 1 185 ? 4.126 7.419 -10.001 1.00 90.06 185 THR A N 1
ATOM 1476 C CA . THR A 1 185 ? 5.499 7.526 -10.512 1.00 90.06 185 THR A CA 1
ATOM 1477 C C . THR A 1 185 ? 5.928 6.270 -11.277 1.00 90.06 185 THR A C 1
ATOM 1479 O O . THR A 1 185 ? 6.461 6.369 -12.381 1.00 90.06 185 THR A O 1
ATOM 1482 N N . LEU A 1 186 ? 5.685 5.079 -10.725 1.00 90.81 186 LEU A N 1
ATOM 1483 C CA . LEU A 1 186 ? 6.181 3.799 -11.240 1.00 90.81 186 LEU A CA 1
ATOM 1484 C C . LEU A 1 186 ? 5.502 3.361 -12.550 1.00 90.81 186 LEU A C 1
ATOM 1486 O O . LEU A 1 186 ? 6.178 2.947 -13.498 1.00 90.81 186 LEU A O 1
ATOM 1490 N N . ILE A 1 187 ? 4.170 3.452 -12.632 1.00 90.00 187 ILE A N 1
ATOM 1491 C CA . ILE A 1 187 ? 3.393 2.921 -13.765 1.00 90.00 187 ILE A CA 1
ATOM 1492 C C . ILE A 1 187 ? 3.783 3.579 -15.099 1.00 90.00 187 ILE A C 1
ATOM 1494 O O . ILE A 1 187 ? 4.016 2.840 -16.063 1.00 90.00 187 ILE A O 1
ATOM 1498 N N . PRO A 1 188 ? 3.898 4.920 -15.213 1.00 92.06 188 PRO A N 1
ATOM 1499 C CA . PRO A 1 188 ? 4.327 5.555 -16.459 1.00 92.06 188 PRO A CA 1
ATOM 1500 C C . PRO A 1 188 ? 5.698 5.070 -16.949 1.00 92.06 188 PRO A C 1
ATOM 1502 O O . PRO A 1 188 ? 5.873 4.865 -18.152 1.00 92.06 188 PRO A O 1
ATOM 1505 N N . LEU A 1 189 ? 6.638 4.824 -16.030 1.00 92.75 189 LEU A N 1
ATOM 1506 C CA . LEU A 1 189 ? 7.998 4.372 -16.344 1.00 92.75 189 LEU A CA 1
ATOM 1507 C C . LEU A 1 189 ? 8.013 2.935 -16.874 1.00 92.75 189 LEU A C 1
ATOM 1509 O O . LEU A 1 189 ? 8.664 2.645 -17.876 1.00 92.75 189 LEU A O 1
ATOM 1513 N N . VAL A 1 190 ? 7.247 2.038 -16.245 1.00 91.44 190 VAL A N 1
ATOM 1514 C CA . VAL A 1 190 ? 7.085 0.649 -16.709 1.00 91.44 190 VAL A CA 1
ATOM 1515 C C . VAL A 1 190 ? 6.295 0.590 -18.021 1.00 91.44 190 VAL A C 1
ATOM 1517 O O . VAL A 1 190 ? 6.501 -0.309 -18.840 1.00 91.44 190 VAL A O 1
ATOM 1520 N N . LYS A 1 191 ? 5.383 1.538 -18.259 1.00 91.31 191 LYS A N 1
ATOM 1521 C CA . LYS A 1 191 ? 4.559 1.585 -19.472 1.00 91.31 191 LYS A CA 1
ATOM 1522 C C . LYS A 1 191 ? 5.342 2.020 -20.707 1.00 91.31 191 LYS A C 1
ATOM 1524 O O . LYS A 1 191 ? 5.033 1.529 -21.793 1.00 91.31 191 LYS A O 1
ATOM 1529 N N . ASP A 1 192 ? 6.324 2.905 -20.561 1.00 91.31 192 ASP A N 1
ATOM 1530 C CA . ASP A 1 192 ? 7.103 3.430 -21.683 1.00 91.31 192 ASP A CA 1
ATOM 1531 C C . ASP A 1 192 ? 8.194 2.437 -22.144 1.00 91.31 192 ASP A C 1
ATOM 1533 O O . ASP A 1 192 ? 9.182 2.224 -21.434 1.00 91.31 192 ASP A O 1
ATOM 1537 N N . PRO A 1 193 ? 8.074 1.836 -23.348 1.00 90.25 193 PRO A N 1
ATOM 1538 C CA . PRO A 1 193 ? 9.093 0.934 -23.879 1.00 90.25 193 PRO A CA 1
ATOM 1539 C C . PRO A 1 193 ? 10.404 1.640 -24.247 1.00 90.25 193 PRO A C 1
ATOM 1541 O O . PRO A 1 193 ? 11.411 0.960 -24.435 1.00 90.25 193 PRO A O 1
ATOM 1544 N N . ASN A 1 194 ? 10.409 2.972 -24.371 1.00 91.25 194 ASN A N 1
ATOM 1545 C CA . ASN A 1 194 ? 11.636 3.733 -24.610 1.00 91.25 194 ASN A CA 1
ATOM 1546 C C . ASN A 1 194 ? 12.424 3.963 -23.316 1.00 91.25 194 ASN A C 1
ATOM 1548 O O . ASN A 1 194 ? 13.645 4.093 -23.371 1.00 91.25 194 ASN A O 1
ATOM 1552 N N . TYR A 1 195 ? 11.737 4.006 -22.169 1.00 90.88 195 TYR A N 1
ATOM 1553 C CA . TYR A 1 195 ? 12.366 4.141 -20.858 1.00 90.88 195 TYR A CA 1
ATOM 1554 C C . TYR A 1 195 ? 12.839 2.783 -20.328 1.00 90.88 195 TYR A C 1
ATOM 1556 O O . TYR A 1 195 ? 14.032 2.589 -20.101 1.00 90.88 195 TYR A O 1
ATOM 1564 N N . LEU A 1 196 ? 11.922 1.819 -20.197 1.00 92.12 196 LEU A N 1
ATOM 1565 C CA . LEU A 1 196 ? 12.237 0.436 -19.844 1.00 92.12 196 LEU A CA 1
ATOM 1566 C C . LEU A 1 196 ? 11.995 -0.438 -21.078 1.00 92.12 196 LEU A C 1
ATOM 1568 O O . LEU A 1 196 ? 10.833 -0.690 -21.368 1.00 92.12 196 LEU A O 1
ATOM 1572 N N . PRO A 1 197 ? 13.014 -0.917 -21.812 1.00 91.25 197 PRO A N 1
ATOM 1573 C CA . PRO A 1 197 ? 12.825 -1.783 -22.981 1.00 91.25 197 PRO A CA 1
ATOM 1574 C C . PRO A 1 197 ? 12.184 -3.134 -22.643 1.00 91.25 197 PRO A C 1
ATOM 1576 O O . PRO A 1 197 ? 12.314 -3.635 -21.529 1.00 91.25 197 PRO A O 1
ATOM 1579 N N . ASP A 1 198 ? 11.500 -3.756 -23.608 1.00 89.38 198 ASP A N 1
ATOM 1580 C CA . ASP A 1 198 ? 10.873 -5.077 -23.417 1.00 89.38 198 ASP A CA 1
ATOM 1581 C C . ASP A 1 198 ? 11.926 -6.139 -23.050 1.00 89.38 198 ASP A C 1
ATOM 1583 O O . ASP A 1 198 ? 11.675 -7.048 -22.265 1.00 89.38 198 ASP A O 1
ATOM 1587 N N . GLU A 1 199 ? 13.141 -5.993 -23.566 1.00 89.56 199 GLU A N 1
ATOM 1588 C CA . GLU A 1 199 ? 14.275 -6.871 -23.296 1.00 89.56 199 GLU A CA 1
ATOM 1589 C C . GLU A 1 199 ? 14.712 -6.873 -21.818 1.00 89.56 199 GLU A C 1
ATOM 1591 O O . GLU A 1 199 ? 15.412 -7.794 -21.401 1.00 89.56 199 GLU A O 1
ATOM 1596 N N . ALA A 1 200 ? 14.273 -5.897 -21.012 1.00 89.88 200 ALA A N 1
ATOM 1597 C CA . ALA A 1 200 ? 14.494 -5.901 -19.567 1.00 89.88 200 ALA A CA 1
ATOM 1598 C C . ALA A 1 200 ? 13.686 -6.993 -18.836 1.00 89.88 200 ALA A C 1
ATOM 1600 O O . ALA A 1 200 ? 14.050 -7.365 -17.723 1.00 89.88 200 ALA A O 1
ATOM 1601 N N . PHE A 1 201 ? 12.616 -7.519 -19.448 1.00 91.12 201 PHE A N 1
ATOM 1602 C CA . PHE A 1 201 ? 11.746 -8.540 -18.858 1.00 91.12 201 PHE A CA 1
ATOM 1603 C C . PHE A 1 201 ? 12.254 -9.959 -19.177 1.00 91.12 201 PHE A C 1
ATOM 1605 O O . PHE A 1 201 ? 12.172 -10.446 -20.310 1.00 91.12 201 PHE A O 1
ATOM 1612 N N . GLN A 1 202 ? 12.744 -10.651 -18.152 1.00 89.62 202 GLN A N 1
ATOM 1613 C CA . GLN A 1 202 ? 13.363 -11.974 -18.207 1.00 89.62 202 GLN A CA 1
ATOM 1614 C C . GLN A 1 202 ? 12.310 -13.091 -18.220 1.00 89.62 202 GLN A C 1
ATOM 1616 O O . GLN A 1 202 ? 11.857 -13.584 -17.186 1.00 89.62 202 GLN A O 1
ATOM 1621 N N . ALA A 1 203 ? 11.889 -13.498 -19.420 1.00 84.81 203 ALA A N 1
ATOM 1622 C CA . ALA A 1 203 ? 10.833 -14.498 -19.614 1.00 84.81 203 ALA A CA 1
ATOM 1623 C C . ALA A 1 203 ? 11.159 -15.901 -19.067 1.00 84.81 203 ALA A C 1
ATOM 1625 O O . ALA A 1 203 ? 10.254 -16.701 -18.828 1.00 84.81 203 ALA A O 1
ATOM 1626 N N . ASP A 1 204 ? 12.437 -16.217 -18.905 1.00 85.06 204 ASP A N 1
ATOM 1627 C CA . ASP A 1 204 ? 12.951 -17.450 -18.309 1.00 85.06 204 ASP A CA 1
ATOM 1628 C C . ASP A 1 204 ? 12.732 -17.524 -16.793 1.00 85.06 204 ASP A C 1
ATOM 1630 O O . ASP A 1 204 ? 12.752 -18.619 -16.239 1.00 85.06 204 ASP A O 1
ATOM 1634 N N . THR A 1 205 ? 12.429 -16.402 -16.133 1.00 86.25 205 THR A N 1
ATOM 1635 C CA . THR A 1 205 ? 12.062 -16.383 -14.708 1.00 86.25 205 THR A CA 1
ATOM 1636 C C . THR A 1 205 ? 10.632 -16.852 -14.440 1.00 86.25 205 THR A C 1
ATOM 1638 O O . THR A 1 205 ? 10.291 -17.098 -13.286 1.00 86.25 205 THR A O 1
ATOM 1641 N N . TYR A 1 206 ? 9.802 -17.018 -15.479 1.00 80.19 206 TYR A N 1
ATOM 1642 C CA . TYR A 1 206 ? 8.390 -17.406 -15.364 1.00 80.19 206 TYR A CA 1
ATOM 1643 C C . TYR A 1 206 ? 8.137 -18.683 -14.531 1.00 80.19 206 TYR A C 1
ATOM 1645 O O . TYR A 1 206 ? 7.219 -18.675 -13.715 1.00 80.19 206 TYR A O 1
ATOM 1653 N N . PRO A 1 207 ? 8.925 -19.773 -14.661 1.00 84.00 207 PRO A N 1
ATOM 1654 C CA . PRO A 1 207 ? 8.753 -20.974 -13.837 1.00 84.00 207 PRO A CA 1
ATOM 1655 C C . PRO A 1 207 ? 9.047 -20.764 -12.346 1.00 84.00 207 PRO A C 1
ATOM 1657 O O . PRO A 1 207 ? 8.682 -21.613 -11.542 1.00 84.00 207 PRO A O 1
ATOM 1660 N N . CYS A 1 208 ? 9.723 -19.669 -11.991 1.00 83.50 208 CYS A N 1
ATOM 1661 C CA . CYS A 1 208 ? 10.075 -19.315 -10.617 1.00 83.50 208 CYS A CA 1
ATOM 1662 C C . CYS A 1 208 ? 9.141 -18.248 -10.024 1.00 83.50 208 CYS A C 1
ATOM 1664 O O . CYS A 1 208 ? 9.428 -17.737 -8.946 1.00 83.50 208 CYS A O 1
ATOM 1666 N N . GLN A 1 209 ? 8.077 -17.867 -10.738 1.00 84.75 209 GLN A N 1
ATOM 1667 C CA . GLN A 1 209 ? 7.099 -16.890 -10.264 1.00 84.75 209 GLN A CA 1
ATOM 1668 C C . GLN A 1 209 ? 6.116 -17.566 -9.314 1.00 84.75 209 GLN A C 1
ATOM 1670 O O . GLN A 1 209 ? 5.578 -18.631 -9.628 1.00 84.75 209 GLN A O 1
ATOM 1675 N N . ALA A 1 210 ? 5.840 -16.920 -8.185 1.00 84.12 210 ALA A N 1
ATOM 1676 C CA . ALA A 1 210 ? 4.805 -17.372 -7.269 1.00 84.12 210 ALA A CA 1
ATOM 1677 C C . ALA A 1 210 ? 3.432 -17.195 -7.928 1.00 84.12 210 ALA A C 1
ATOM 1679 O O . ALA A 1 210 ? 3.108 -16.105 -8.413 1.00 84.12 210 ALA A O 1
ATOM 1680 N N . ASN A 1 211 ? 2.610 -18.246 -7.944 1.00 77.38 211 ASN A N 1
ATOM 1681 C CA . ASN A 1 211 ? 1.265 -18.174 -8.517 1.00 77.38 211 ASN A CA 1
ATOM 1682 C C . ASN A 1 211 ? 0.177 -18.113 -7.436 1.00 77.38 211 ASN A C 1
ATOM 1684 O O . ASN A 1 211 ? 0.312 -18.700 -6.367 1.00 77.38 211 ASN A O 1
ATOM 1688 N N . TRP A 1 212 ? -0.932 -17.428 -7.733 1.00 67.75 212 TRP A N 1
ATOM 1689 C CA . TRP A 1 212 ? -2.057 -17.277 -6.799 1.00 67.75 212 TRP A CA 1
ATOM 1690 C C . TRP A 1 212 ? -2.589 -18.617 -6.274 1.00 67.75 212 TRP A C 1
ATOM 1692 O O . TRP A 1 212 ? -2.976 -18.721 -5.115 1.00 67.75 212 TRP A O 1
ATOM 1702 N N . ALA A 1 213 ? -2.590 -19.666 -7.101 1.00 70.19 213 ALA A N 1
ATOM 1703 C CA . ALA A 1 213 ? -3.067 -20.980 -6.681 1.00 70.19 213 ALA A CA 1
ATOM 1704 C C . ALA A 1 213 ? -2.199 -21.603 -5.567 1.00 70.19 213 ALA A C 1
ATOM 1706 O O . ALA A 1 213 ? -2.720 -22.361 -4.749 1.00 70.19 213 ALA A O 1
ATOM 1707 N N . GLU A 1 214 ? -0.907 -21.274 -5.507 1.00 69.69 214 GLU A N 1
ATOM 1708 C CA . GLU A 1 214 ? 0.032 -21.762 -4.493 1.00 69.69 214 GLU A CA 1
ATOM 1709 C C . GLU A 1 214 ? -0.119 -21.041 -3.152 1.00 69.69 214 GLU A C 1
ATOM 1711 O O . GLU A 1 214 ? -0.133 -21.698 -2.107 1.00 69.69 214 GLU A O 1
ATOM 1716 N N . TRP A 1 215 ? -0.246 -19.711 -3.161 1.00 68.81 215 TRP A N 1
ATOM 1717 C CA . TRP A 1 215 ? -0.254 -18.923 -1.922 1.00 68.81 215 TRP A CA 1
ATOM 1718 C C . TRP A 1 215 ? -1.647 -18.464 -1.480 1.00 68.81 215 TRP A C 1
ATOM 1720 O O . TRP A 1 215 ? -1.904 -18.393 -0.281 1.00 68.81 215 TRP A O 1
ATOM 1730 N N . GLY A 1 216 ? -2.582 -18.250 -2.407 1.00 64.75 216 GLY A N 1
ATOM 1731 C CA . GLY A 1 216 ? -3.940 -17.799 -2.103 1.00 64.75 216 GLY A CA 1
ATOM 1732 C C . GLY A 1 216 ? -4.806 -18.853 -1.404 1.00 64.75 216 GLY A C 1
ATOM 1733 O O . GLY A 1 216 ? -5.766 -18.495 -0.733 1.00 64.75 216 GLY A O 1
ATOM 1734 N N . ARG A 1 217 ? -4.492 -20.155 -1.533 1.00 65.19 217 ARG A N 1
ATOM 1735 C CA . ARG A 1 217 ? -5.164 -21.291 -0.845 1.00 65.19 217 ARG A CA 1
ATOM 1736 C C . ARG A 1 217 ? -6.708 -21.225 -0.810 1.00 65.19 217 ARG A C 1
ATOM 1738 O O . ARG A 1 217 ? -7.327 -21.663 0.156 1.00 65.19 217 ARG A O 1
ATOM 1745 N N . GLY A 1 218 ? -7.339 -20.706 -1.867 1.00 62.44 218 GLY A N 1
ATOM 1746 C CA . GLY A 1 218 ? -8.803 -20.587 -1.967 1.00 62.44 218 GLY A CA 1
ATOM 1747 C C . GLY A 1 218 ? -9.414 -19.379 -1.245 1.00 62.44 218 GLY A C 1
ATOM 1748 O O . GLY A 1 218 ? -10.637 -19.292 -1.147 1.00 62.44 218 GLY A O 1
ATOM 1749 N N . TYR A 1 219 ? -8.593 -18.446 -0.760 1.00 57.62 219 TYR A N 1
ATOM 1750 C CA . TYR A 1 219 ? -9.043 -17.163 -0.231 1.00 57.62 219 TYR A CA 1
ATOM 1751 C C . TYR A 1 219 ? -9.700 -16.337 -1.345 1.00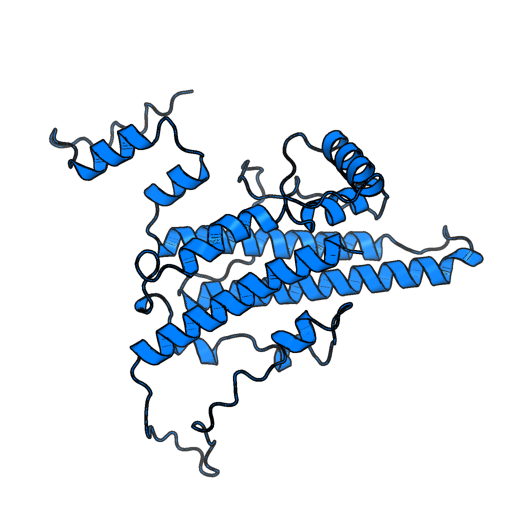 57.62 219 TYR A C 1
ATOM 1753 O O . TYR A 1 219 ? -9.198 -16.316 -2.464 1.00 57.62 219 TYR A O 1
ATOM 1761 N N . GLN A 1 220 ? -10.824 -15.673 -1.065 1.00 56.44 220 GLN A N 1
ATOM 1762 C CA . GLN A 1 220 ? -11.528 -14.841 -2.055 1.00 56.44 220 GLN A CA 1
ATOM 1763 C C . GLN A 1 220 ? -11.373 -13.326 -1.813 1.00 56.44 220 GLN A C 1
ATOM 1765 O O . GLN A 1 220 ? -11.997 -12.531 -2.508 1.00 56.44 220 GLN A O 1
ATOM 1770 N N . GLY A 1 221 ? -10.495 -12.906 -0.890 1.00 53.09 221 GLY A N 1
ATOM 1771 C CA . GLY A 1 221 ? -10.348 -11.495 -0.501 1.00 53.09 221 GLY A CA 1
ATOM 1772 C C . GLY A 1 221 ? -11.558 -10.972 0.285 1.00 53.09 221 GLY A C 1
ATOM 1773 O O . GLY A 1 221 ? -12.616 -11.601 0.306 1.00 53.09 221 GLY A O 1
ATOM 1774 N N . VAL A 1 222 ? -11.420 -9.810 0.923 1.00 46.22 222 VAL A N 1
ATOM 1775 C CA . VAL A 1 222 ? -12.544 -9.084 1.555 1.00 46.22 222 VAL A CA 1
ATOM 1776 C C . VAL A 1 222 ? -13.405 -8.397 0.481 1.00 46.22 222 VA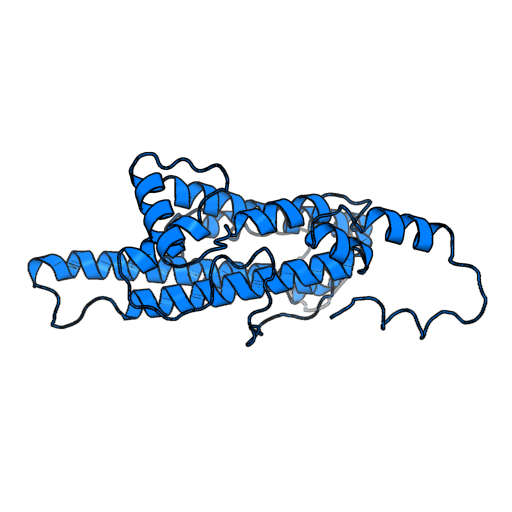L A C 1
ATOM 1778 O O . VAL A 1 222 ? -14.572 -8.074 0.704 1.00 46.22 222 VAL A O 1
ATOM 1781 N N . THR A 1 223 ? -12.854 -8.208 -0.724 1.00 42.56 223 THR A N 1
ATOM 1782 C CA . THR A 1 223 ? -13.504 -7.503 -1.842 1.00 42.56 223 THR A CA 1
ATOM 1783 C C . THR A 1 223 ? -13.763 -8.344 -3.093 1.00 42.56 223 THR A C 1
ATOM 1785 O O . THR A 1 223 ? -14.353 -7.822 -4.038 1.00 42.56 223 THR A O 1
ATOM 1788 N N . GLY A 1 224 ? -13.346 -9.614 -3.167 1.00 36.84 224 GLY A N 1
ATOM 1789 C CA . GLY A 1 224 ? -13.519 -10.433 -4.381 1.00 36.84 224 GLY A CA 1
ATOM 1790 C C . GLY A 1 224 ? -12.700 -9.979 -5.600 1.00 36.84 224 GLY A C 1
ATOM 1791 O O . GLY A 1 224 ? -12.570 -10.739 -6.554 1.00 36.84 224 GLY A O 1
ATOM 1792 N N . ALA A 1 225 ? -12.127 -8.769 -5.589 1.00 39.03 225 ALA A N 1
ATOM 1793 C CA . ALA A 1 225 ? -11.462 -8.151 -6.735 1.00 39.03 225 ALA A CA 1
ATOM 1794 C C . ALA A 1 225 ? -10.037 -8.688 -6.943 1.00 39.03 225 ALA A C 1
ATOM 1796 O O . ALA A 1 225 ? -9.673 -9.073 -8.055 1.00 39.03 225 ALA A O 1
ATOM 1797 N N . ILE A 1 226 ? -9.256 -8.809 -5.865 1.00 38.72 226 ILE A N 1
ATOM 1798 C CA . ILE A 1 226 ? -7.871 -9.306 -5.923 1.00 38.72 226 ILE A CA 1
ATOM 1799 C C . ILE A 1 226 ? -7.855 -10.808 -6.243 1.00 38.72 226 ILE A C 1
ATOM 1801 O O . ILE A 1 226 ? -7.139 -11.269 -7.133 1.00 38.72 226 ILE A O 1
ATOM 1805 N N . ALA A 1 227 ? -8.749 -11.560 -5.594 1.00 34.84 227 ALA A N 1
ATOM 1806 C CA . ALA A 1 227 ? -8.958 -12.985 -5.830 1.00 34.84 227 ALA A CA 1
ATOM 1807 C C . ALA A 1 227 ? -9.739 -13.303 -7.115 1.00 34.84 227 ALA A C 1
ATOM 1809 O O . ALA A 1 227 ? -9.981 -14.470 -7.388 1.00 34.84 227 ALA A O 1
ATOM 1810 N N . TRP A 1 228 ? -10.153 -12.312 -7.905 1.00 36.38 228 TRP A N 1
ATOM 1811 C CA . TRP A 1 228 ? -10.675 -12.523 -9.257 1.00 36.38 228 TRP A CA 1
ATOM 1812 C C . TRP A 1 228 ? -9.596 -12.241 -10.303 1.00 36.38 228 TRP A C 1
ATOM 1814 O O . TRP A 1 228 ? -9.411 -13.053 -11.208 1.00 36.38 228 TRP A O 1
ATOM 1824 N N . GLU A 1 229 ? -8.840 -11.147 -10.166 1.00 40.34 229 GLU A N 1
ATOM 1825 C CA . GLU A 1 229 ? -7.879 -10.708 -11.188 1.00 40.34 229 GLU A CA 1
ATOM 1826 C C . GLU A 1 229 ? -6.547 -11.486 -11.129 1.00 40.34 229 GLU A C 1
ATOM 1828 O O . GLU A 1 229 ? -6.075 -11.951 -12.168 1.00 40.34 229 GLU A O 1
ATOM 1833 N N . LEU A 1 230 ? -5.993 -11.750 -9.932 1.00 37.69 230 LEU A N 1
ATOM 1834 C CA . LEU A 1 230 ? -4.808 -12.621 -9.748 1.00 37.69 230 LEU A CA 1
ATOM 1835 C C . LEU A 1 230 ? -5.129 -14.114 -9.922 1.00 37.69 230 LEU A C 1
ATOM 1837 O O . LEU A 1 230 ? -4.251 -14.945 -10.159 1.00 37.69 230 LEU A O 1
ATOM 1841 N N . SER A 1 231 ? -6.411 -14.441 -9.793 1.00 34.16 231 SER A N 1
ATOM 1842 C CA . SER A 1 231 ? -6.976 -15.779 -9.897 1.00 34.16 231 SER A CA 1
ATOM 1843 C C . SER A 1 231 ? -7.441 -16.123 -11.308 1.00 34.16 231 SER A C 1
ATOM 1845 O O . SER A 1 231 ? -7.801 -17.279 -11.569 1.00 34.16 231 SER A O 1
ATOM 1847 N N . ARG A 1 232 ? -7.423 -15.153 -12.239 1.00 31.23 232 ARG A N 1
ATOM 1848 C CA . ARG A 1 232 ? -7.500 -15.487 -13.655 1.00 31.23 232 ARG A CA 1
ATOM 1849 C C . ARG A 1 232 ? -6.323 -16.410 -13.928 1.00 31.23 232 ARG A C 1
ATOM 1851 O O . ARG A 1 232 ? -5.183 -16.014 -13.679 1.00 31.23 232 ARG A O 1
ATOM 1858 N N . PRO A 1 233 ? -6.549 -17.630 -14.446 1.00 31.52 233 PRO A N 1
ATOM 1859 C CA . PRO A 1 233 ? -5.437 -18.363 -15.009 1.00 31.52 233 PRO A CA 1
ATOM 1860 C C . PRO A 1 233 ? -4.767 -17.402 -15.988 1.00 31.52 233 PRO A C 1
ATOM 1862 O O . PRO A 1 233 ? -5.453 -16.876 -16.871 1.00 31.52 233 PRO A O 1
ATOM 1865 N N . VAL A 1 234 ? -3.453 -17.164 -15.841 1.00 38.06 234 VAL A N 1
ATOM 1866 C CA . VAL A 1 234 ? -2.633 -16.711 -16.974 1.00 38.06 234 VAL A CA 1
ATOM 1867 C C . VAL A 1 234 ? -3.143 -17.552 -18.128 1.00 38.06 234 VAL A C 1
ATOM 1869 O O . VAL A 1 234 ? -3.099 -18.777 -17.962 1.00 38.06 234 VAL A O 1
ATOM 1872 N N . PRO A 1 235 ? -3.768 -16.957 -19.169 1.00 28.75 235 PRO A N 1
ATOM 1873 C CA . PRO A 1 235 ? -4.629 -17.688 -20.087 1.00 28.75 235 PRO A CA 1
ATOM 1874 C C . PRO A 1 235 ? -3.878 -18.939 -20.454 1.00 28.75 235 PRO A C 1
ATOM 1876 O O . PRO A 1 235 ? -2.774 -18.804 -20.988 1.00 28.75 235 PRO A O 1
ATOM 1879 N N . ARG A 1 236 ? -4.394 -20.102 -20.006 1.00 29.58 236 ARG A N 1
ATOM 1880 C CA . ARG A 1 236 ? -3.677 -21.378 -20.039 1.00 29.58 236 ARG A CA 1
ATOM 1881 C C . ARG A 1 236 ? -3.084 -21.447 -21.425 1.00 29.58 236 ARG A C 1
ATOM 1883 O O . ARG A 1 236 ? -3.843 -21.583 -22.383 1.00 29.58 236 ARG A O 1
ATOM 1890 N N . MET A 1 237 ? -1.773 -21.219 -21.551 1.00 30.11 237 MET A N 1
ATOM 1891 C CA . MET A 1 237 ? -1.166 -21.192 -22.869 1.00 30.11 237 MET A CA 1
ATOM 1892 C C . MET A 1 237 ? -1.414 -22.597 -23.388 1.00 30.11 237 MET A C 1
ATOM 1894 O O . MET A 1 237 ? -0.853 -23.555 -22.860 1.00 30.11 237 MET A O 1
ATOM 1898 N N . SER A 1 238 ? -2.287 -22.727 -24.385 1.00 29.05 238 SER A N 1
ATOM 1899 C CA . SER A 1 238 ? -2.708 -23.978 -25.025 1.00 29.05 238 SER A CA 1
ATOM 1900 C C . SER A 1 238 ? -1.560 -24.673 -25.772 1.00 29.05 238 SER A C 1
ATOM 1902 O O . SER A 1 238 ? -1.780 -25.440 -26.698 1.00 29.05 238 SER A O 1
ATOM 1904 N N . TRP A 1 239 ? -0.324 -24.360 -25.398 1.00 31.53 239 TRP A N 1
ATOM 1905 C CA . TRP A 1 239 ? 0.920 -24.662 -26.081 1.00 31.53 239 TRP A CA 1
ATOM 1906 C C . TRP A 1 239 ? 1.889 -25.446 -25.180 1.00 31.53 239 TRP A C 1
ATOM 1908 O O . TRP A 1 239 ? 2.943 -25.857 -25.649 1.00 31.53 239 TRP A O 1
ATOM 1918 N N . TRP A 1 240 ? 1.528 -25.702 -23.914 1.00 24.61 240 TRP A N 1
ATOM 1919 C CA . TRP A 1 240 ? 2.265 -26.586 -23.005 1.00 24.61 240 TRP A CA 1
ATOM 1920 C C . TRP A 1 240 ? 1.383 -27.764 -22.576 1.00 24.61 240 TRP A C 1
ATOM 1922 O O . TRP A 1 240 ? 0.707 -27.724 -21.549 1.00 24.61 240 TRP A O 1
ATOM 1932 N N . HIS A 1 241 ? 1.389 -28.835 -23.370 1.00 26.84 241 HIS A N 1
ATOM 1933 C CA . HIS A 1 241 ? 0.928 -30.143 -22.913 1.00 26.84 241 HIS A CA 1
ATOM 1934 C C . HIS A 1 241 ? 2.087 -30.863 -22.220 1.00 26.84 241 HIS A C 1
ATOM 1936 O O . HIS A 1 241 ? 3.152 -31.047 -22.809 1.00 26.84 241 HIS A O 1
ATOM 1942 N N . ARG A 1 242 ? 1.875 -31.324 -20.983 1.00 29.61 242 ARG A N 1
ATOM 1943 C CA . ARG A 1 242 ? 2.706 -32.391 -20.418 1.00 29.61 242 ARG A CA 1
ATOM 1944 C C . ARG A 1 242 ? 2.352 -33.658 -21.195 1.00 29.61 242 ARG A C 1
ATOM 1946 O O . ARG A 1 242 ? 1.263 -34.196 -21.017 1.00 29.61 242 ARG A O 1
ATOM 1953 N N . SER A 1 243 ? 3.223 -34.087 -22.106 1.00 30.36 243 SER A N 1
ATOM 1954 C CA . SER A 1 243 ? 3.049 -35.384 -22.761 1.00 30.36 243 SER A CA 1
ATOM 1955 C C . SER A 1 243 ? 3.172 -36.487 -21.696 1.00 30.36 243 SER A C 1
ATOM 1957 O O . SER A 1 243 ? 4.028 -36.352 -20.814 1.00 30.36 243 SER A O 1
ATOM 1959 N N . PRO A 1 244 ? 2.376 -37.573 -21.745 1.00 33.81 244 PRO A N 1
ATOM 1960 C CA . PRO A 1 244 ? 2.413 -38.647 -20.744 1.00 33.81 244 PRO A CA 1
ATOM 1961 C C . PRO A 1 244 ? 3.784 -39.331 -20.583 1.00 33.81 244 PRO A C 1
ATOM 1963 O O . PRO A 1 244 ? 3.981 -40.079 -19.635 1.00 33.81 244 PRO A O 1
ATOM 1966 N N . ALA A 1 245 ? 4.736 -39.071 -21.487 1.00 35.44 245 ALA A N 1
ATOM 1967 C CA . ALA A 1 245 ? 6.031 -39.745 -21.571 1.00 35.44 245 ALA A CA 1
ATOM 1968 C C . ALA A 1 245 ? 7.248 -38.932 -21.067 1.00 35.44 245 ALA A C 1
ATOM 1970 O O . ALA A 1 245 ? 8.380 -39.337 -21.301 1.00 35.44 245 ALA A O 1
ATOM 1971 N N . GLY A 1 246 ? 7.068 -37.791 -20.388 1.00 31.61 246 GLY A N 1
ATOM 1972 C CA . GLY A 1 246 ? 8.165 -37.153 -19.632 1.00 31.61 246 GLY A CA 1
ATOM 1973 C C . GLY A 1 246 ? 9.332 -36.555 -20.441 1.00 31.61 246 GLY A C 1
ATOM 1974 O O . GLY A 1 246 ? 10.365 -36.246 -19.857 1.00 31.61 246 GLY A O 1
ATOM 1975 N N . MET A 1 247 ? 9.186 -36.339 -21.751 1.00 26.69 247 MET A N 1
ATOM 1976 C CA . MET A 1 247 ? 10.243 -35.777 -22.603 1.00 26.69 247 MET A CA 1
ATOM 1977 C C . MET A 1 247 ? 9.844 -34.381 -23.109 1.00 26.69 247 MET A C 1
ATOM 1979 O O . MET A 1 247 ? 8.839 -34.225 -23.806 1.00 26.69 247 MET A O 1
ATOM 1983 N N . MET A 1 248 ? 10.605 -33.348 -22.723 1.00 28.48 248 MET A N 1
ATOM 1984 C CA . MET A 1 248 ? 10.433 -31.971 -23.204 1.00 28.48 248 MET A CA 1
ATOM 1985 C C . MET A 1 248 ? 10.825 -31.890 -24.687 1.00 28.48 248 MET A C 1
ATOM 1987 O O . MET A 1 248 ? 11.990 -32.066 -25.028 1.00 28.48 248 MET A O 1
ATOM 1991 N N . SER A 1 249 ? 9.866 -31.594 -25.567 1.00 30.80 249 SER A N 1
ATOM 1992 C CA . SER A 1 249 ? 10.122 -31.255 -26.972 1.00 30.80 249 SER A CA 1
ATOM 1993 C C . SER A 1 249 ? 9.626 -29.837 -27.257 1.00 30.80 249 SER A C 1
ATOM 1995 O O . SER A 1 249 ? 8.458 -29.518 -27.023 1.00 30.80 249 SER A O 1
ATOM 1997 N N . LEU A 1 250 ? 10.533 -28.973 -27.729 1.00 38.53 250 LEU A N 1
ATOM 1998 C CA . LEU A 1 250 ? 10.234 -27.623 -28.202 1.00 38.53 250 LEU A CA 1
ATOM 1999 C C . LEU A 1 250 ? 9.493 -27.705 -29.539 1.00 38.53 250 LEU A C 1
ATOM 2001 O O . LEU A 1 250 ? 10.118 -27.883 -30.582 1.00 38.53 250 LEU A O 1
ATOM 2005 N N . THR A 1 251 ? 8.186 -27.461 -29.553 1.00 36.25 251 THR A N 1
ATOM 2006 C CA . THR A 1 251 ? 7.499 -27.144 -30.812 1.00 36.25 251 THR A CA 1
ATOM 2007 C C . THR A 1 251 ? 6.689 -25.857 -30.685 1.00 36.25 251 THR A C 1
ATOM 2009 O O . THR A 1 251 ? 5.613 -25.835 -30.097 1.00 36.25 251 THR A O 1
ATOM 2012 N N . ARG A 1 252 ? 7.262 -24.807 -31.306 1.00 39.44 252 ARG A N 1
ATOM 2013 C CA . ARG A 1 252 ? 6.816 -23.411 -31.521 1.00 39.44 252 ARG A CA 1
ATOM 2014 C C . ARG A 1 252 ? 6.935 -22.446 -30.336 1.00 39.44 252 ARG A C 1
ATOM 2016 O O . ARG A 1 252 ? 5.963 -21.971 -29.759 1.00 39.44 252 ARG A O 1
ATOM 2023 N N . SER A 1 253 ? 8.182 -22.058 -30.071 1.00 45.41 253 SER A N 1
ATOM 2024 C CA . SER A 1 253 ? 8.542 -20.852 -29.330 1.00 45.41 253 SER A CA 1
ATOM 2025 C C . SER A 1 253 ? 8.015 -19.594 -30.037 1.00 45.41 253 SER A C 1
ATOM 2027 O O . SER A 1 253 ? 8.446 -19.238 -31.130 1.00 45.41 253 SER A O 1
ATOM 2029 N N . LEU A 1 254 ? 7.099 -18.873 -29.388 1.00 44.16 254 LEU A N 1
ATOM 2030 C CA . LEU A 1 254 ? 6.877 -17.453 -29.674 1.00 44.16 254 LEU A CA 1
ATOM 2031 C C . LEU A 1 254 ? 8.234 -16.716 -29.624 1.00 44.16 254 LEU A C 1
ATOM 2033 O O . LEU A 1 254 ? 9.001 -16.970 -28.684 1.00 44.16 254 LEU A O 1
ATOM 2037 N N . PRO A 1 255 ? 8.550 -15.822 -30.582 1.00 57.75 255 PRO A N 1
ATOM 2038 C CA . PRO A 1 255 ? 9.806 -15.075 -30.564 1.00 57.75 255 PRO A CA 1
ATOM 2039 C C . PRO A 1 255 ? 9.936 -14.300 -29.247 1.00 57.75 255 PRO A C 1
ATOM 2041 O O . PRO A 1 255 ? 8.943 -13.749 -28.768 1.00 57.75 255 PRO A O 1
ATOM 2044 N N . LEU A 1 256 ? 11.137 -14.246 -28.657 1.00 58.12 256 LEU A N 1
ATOM 2045 C CA . LEU A 1 256 ? 11.403 -13.649 -27.332 1.00 58.12 256 LEU A CA 1
ATOM 2046 C C . LEU A 1 256 ? 10.755 -12.264 -27.157 1.00 58.12 256 LEU A C 1
ATOM 2048 O O . LEU A 1 256 ? 10.101 -12.007 -26.151 1.00 58.12 256 LEU A O 1
ATOM 2052 N N . ARG A 1 257 ? 10.798 -11.436 -28.206 1.00 56.78 257 ARG A N 1
ATOM 2053 C CA . ARG A 1 257 ? 10.170 -10.104 -28.262 1.00 56.78 257 ARG A CA 1
ATOM 2054 C C . ARG A 1 257 ? 8.657 -10.103 -28.008 1.00 56.78 257 ARG A C 1
ATOM 2056 O O . ARG A 1 257 ? 8.116 -9.176 -27.422 1.00 56.78 257 ARG A O 1
ATOM 2063 N N . SER A 1 258 ? 7.957 -11.150 -28.440 1.00 68.12 258 SER A N 1
ATOM 2064 C CA . SER A 1 258 ? 6.513 -11.307 -28.214 1.00 68.12 258 SER A CA 1
ATOM 2065 C C . SER A 1 258 ? 6.172 -11.825 -26.813 1.00 68.12 258 SER A C 1
ATOM 2067 O O . SER A 1 258 ? 5.056 -11.606 -26.345 1.00 68.12 258 SER A O 1
ATOM 2069 N N . LYS A 1 259 ? 7.120 -12.489 -26.136 1.00 71.69 259 LYS A N 1
ATOM 2070 C CA . LYS A 1 259 ? 6.988 -12.883 -24.726 1.00 71.69 259 LYS A CA 1
ATOM 2071 C C . LYS A 1 259 ? 7.224 -11.680 -23.818 1.00 71.69 259 LYS A C 1
ATOM 2073 O O . LYS A 1 259 ? 6.394 -11.398 -22.967 1.00 71.69 259 LYS A O 1
ATOM 2078 N N . ALA A 1 260 ? 8.282 -10.924 -24.089 1.00 74.00 260 ALA A N 1
ATOM 2079 C CA . ALA A 1 260 ? 8.647 -9.714 -23.365 1.00 74.00 260 ALA A CA 1
ATOM 2080 C C . ALA A 1 260 ? 7.526 -8.653 -23.341 1.00 74.00 260 ALA A C 1
ATOM 2082 O O . ALA A 1 260 ? 7.130 -8.189 -22.275 1.00 74.00 260 ALA A O 1
ATOM 2083 N N . LYS A 1 261 ? 6.893 -8.379 -24.491 1.00 74.38 261 LYS A N 1
ATOM 2084 C CA . LYS A 1 261 ? 5.711 -7.496 -24.564 1.00 74.38 261 LYS A CA 1
ATOM 2085 C C . LYS A 1 261 ? 4.548 -7.948 -23.684 1.00 74.38 261 LYS A C 1
ATOM 2087 O O . LYS A 1 261 ? 3.872 -7.123 -23.079 1.00 74.38 261 LYS A O 1
ATOM 2092 N N . ARG A 1 262 ? 4.288 -9.259 -23.625 1.00 76.00 262 ARG A N 1
ATOM 2093 C CA . ARG A 1 262 ? 3.219 -9.811 -22.775 1.00 76.00 262 ARG A CA 1
ATOM 2094 C C . ARG A 1 262 ? 3.556 -9.672 -21.296 1.00 76.00 262 ARG A C 1
ATOM 2096 O O . ARG A 1 262 ? 2.657 -9.388 -20.518 1.00 76.00 262 ARG A O 1
ATOM 2103 N N . LEU A 1 263 ? 4.827 -9.838 -20.939 1.00 79.50 263 LEU A N 1
ATOM 2104 C CA . LEU A 1 263 ? 5.309 -9.683 -19.570 1.00 79.50 263 LEU A CA 1
ATOM 2105 C C . LEU A 1 263 ? 5.153 -8.240 -19.089 1.00 79.50 263 LEU A C 1
ATOM 2107 O O . LEU A 1 263 ? 4.587 -8.046 -18.022 1.00 79.50 263 LEU A O 1
ATOM 2111 N N . ARG A 1 264 ? 5.481 -7.235 -19.916 1.00 83.88 264 ARG A N 1
ATOM 2112 C CA . ARG A 1 264 ? 5.164 -5.831 -19.595 1.00 83.88 264 ARG A CA 1
ATOM 2113 C C . ARG A 1 264 ? 3.674 -5.622 -19.340 1.00 83.88 264 ARG A C 1
ATOM 2115 O O . ARG A 1 264 ? 3.300 -5.016 -18.345 1.00 83.88 264 ARG A O 1
ATOM 2122 N N . VAL A 1 265 ? 2.815 -6.108 -20.239 1.00 74.00 265 VAL A N 1
ATOM 2123 C CA . VAL A 1 265 ? 1.356 -5.970 -20.084 1.00 74.00 265 VAL A CA 1
ATOM 2124 C C . VAL A 1 265 ? 0.876 -6.635 -18.793 1.00 74.00 265 VAL A C 1
ATOM 2126 O O . VAL A 1 265 ? 0.029 -6.081 -18.103 1.00 74.00 265 VAL A O 1
ATOM 2129 N N . GLN A 1 266 ? 1.426 -7.795 -18.436 1.00 72.00 266 GLN A N 1
ATOM 2130 C CA . GLN A 1 266 ? 1.110 -8.475 -17.183 1.00 72.00 266 GLN A CA 1
ATOM 2131 C C . GLN A 1 266 ? 1.566 -7.668 -15.960 1.00 72.00 266 GLN A C 1
ATOM 2133 O O . GLN A 1 266 ? 0.770 -7.479 -15.046 1.00 72.00 266 GLN A O 1
ATOM 2138 N N . THR A 1 267 ? 2.791 -7.138 -15.967 1.00 73.69 267 THR A N 1
ATOM 2139 C CA . THR A 1 267 ? 3.292 -6.243 -14.913 1.00 73.69 267 THR A CA 1
ATOM 2140 C C . THR A 1 267 ? 2.396 -5.021 -14.747 1.00 73.69 267 THR A C 1
ATOM 2142 O O . THR A 1 267 ? 2.020 -4.690 -13.631 1.00 73.69 267 THR A O 1
ATOM 2145 N N . LEU A 1 268 ? 1.992 -4.383 -15.848 1.00 75.38 268 LEU A N 1
ATOM 2146 C CA . LEU A 1 268 ? 1.099 -3.225 -15.801 1.00 75.38 268 LEU A CA 1
ATOM 2147 C C . LEU A 1 268 ? -0.279 -3.573 -15.237 1.00 75.38 268 LEU A C 1
ATOM 2149 O O . LEU A 1 268 ? -0.836 -2.768 -14.505 1.00 75.38 268 LEU A O 1
ATOM 2153 N N . HIS A 1 269 ? -0.831 -4.750 -15.538 1.00 69.75 269 HIS A N 1
ATOM 2154 C CA . HIS A 1 269 ? -2.091 -5.171 -14.922 1.00 69.75 269 HIS A CA 1
ATOM 2155 C C . HIS A 1 269 ? -1.959 -5.360 -13.411 1.00 69.75 269 HIS A C 1
ATOM 2157 O O . HIS A 1 269 ? -2.853 -4.935 -12.690 1.00 69.75 269 HIS A O 1
ATOM 2163 N N . ILE A 1 270 ? -0.854 -5.949 -12.940 1.00 70.50 270 ILE A N 1
ATOM 2164 C CA . ILE A 1 270 ? -0.588 -6.121 -11.504 1.00 70.50 270 ILE A CA 1
ATOM 2165 C C . ILE A 1 270 ? -0.484 -4.750 -10.821 1.00 70.50 270 ILE A C 1
ATOM 2167 O O . ILE A 1 270 ? -1.223 -4.488 -9.880 1.00 70.50 270 ILE A O 1
ATOM 2171 N N . LEU A 1 271 ? 0.344 -3.846 -11.356 1.00 73.50 271 LEU A N 1
ATOM 2172 C CA . LEU A 1 271 ? 0.523 -2.501 -10.794 1.00 73.50 271 LEU A CA 1
ATOM 2173 C C . LEU A 1 271 ? -0.776 -1.677 -10.812 1.00 73.50 271 LEU A C 1
ATOM 2175 O O . LEU A 1 271 ? -1.099 -0.994 -9.847 1.00 73.50 271 LEU A O 1
ATOM 2179 N N . CYS A 1 272 ? -1.559 -1.753 -11.891 1.00 69.06 272 CYS A N 1
ATOM 2180 C CA . CYS A 1 272 ? -2.850 -1.066 -11.962 1.00 69.06 272 CYS A CA 1
ATOM 2181 C C . CYS A 1 272 ? -3.896 -1.677 -11.018 1.00 69.06 272 CYS A C 1
ATOM 2183 O O . CYS A 1 272 ? -4.763 -0.947 -10.539 1.00 69.06 272 CYS A O 1
ATOM 2185 N N . ALA A 1 273 ? -3.853 -2.990 -10.764 1.00 61.06 273 ALA A N 1
ATOM 2186 C CA . ALA A 1 273 ? -4.769 -3.642 -9.831 1.00 61.06 273 ALA A CA 1
ATOM 2187 C C . ALA A 1 273 ? -4.573 -3.120 -8.400 1.00 61.06 273 ALA A C 1
ATOM 2189 O O . ALA A 1 273 ? -5.576 -2.896 -7.722 1.00 61.06 273 ALA A O 1
ATOM 2190 N N . PHE A 1 274 ? -3.329 -2.825 -7.996 1.00 65.75 274 PHE A N 1
ATOM 2191 C CA . PHE A 1 274 ? -3.045 -2.135 -6.734 1.00 65.75 274 PHE A CA 1
ATOM 2192 C C . PHE A 1 274 ? -3.735 -0.771 -6.681 1.00 65.75 274 PHE A C 1
ATOM 2194 O O . PHE A 1 274 ? -4.561 -0.545 -5.802 1.00 65.75 274 PHE A O 1
ATOM 2201 N N . CYS A 1 275 ? -3.538 0.098 -7.683 1.00 60.41 275 CYS A N 1
ATOM 2202 C CA . CYS A 1 275 ? -4.202 1.411 -7.720 1.00 60.41 275 CYS A CA 1
ATOM 2203 C C . CYS A 1 275 ? -5.736 1.331 -7.665 1.00 60.41 275 CYS A C 1
ATOM 2205 O O . CYS A 1 275 ? -6.385 2.162 -7.027 1.00 60.41 275 CYS A O 1
ATOM 2207 N N . VAL A 1 276 ? -6.340 0.358 -8.357 1.00 51.72 276 VAL A N 1
ATOM 2208 C CA . VAL A 1 276 ? -7.801 0.176 -8.355 1.00 51.72 276 VAL A CA 1
ATOM 2209 C C . VAL A 1 276 ? -8.294 -0.264 -6.978 1.00 51.72 276 VAL A C 1
ATOM 2211 O O . VAL A 1 276 ? -9.344 0.208 -6.547 1.00 51.72 276 VAL A O 1
ATOM 2214 N N . PHE A 1 277 ? -7.545 -1.119 -6.281 1.00 53.66 277 PHE A N 1
ATOM 2215 C CA . PHE A 1 277 ? -7.863 -1.522 -4.915 1.00 53.66 277 PHE A CA 1
ATOM 2216 C C . PHE A 1 277 ? -7.855 -0.324 -3.956 1.00 53.66 277 PHE A C 1
ATOM 2218 O O . PHE A 1 277 ? -8.867 -0.085 -3.296 1.00 53.66 277 PHE A O 1
ATOM 2225 N N . MET A 1 278 ? -6.808 0.506 -4.001 1.00 56.97 278 MET A N 1
ATOM 2226 C CA . MET A 1 278 ? -6.723 1.761 -3.232 1.00 56.97 278 MET A CA 1
ATOM 2227 C C . MET A 1 278 ? -7.949 2.662 -3.475 1.00 56.97 278 MET A C 1
ATOM 2229 O O . MET A 1 278 ? -8.600 3.171 -2.562 1.00 56.97 278 MET A O 1
ATOM 2233 N N . SER A 1 279 ? -8.356 2.781 -4.744 1.00 48.25 279 SER A N 1
ATOM 2234 C CA . SER A 1 279 ? -9.522 3.572 -5.157 1.00 48.25 279 SER A CA 1
ATOM 2235 C C . SER A 1 279 ? -10.871 2.989 -4.705 1.00 48.25 279 SER A C 1
ATOM 2237 O O . SER A 1 279 ? -11.861 3.718 -4.605 1.00 48.25 279 SER A O 1
ATOM 2239 N N . ILE A 1 280 ? -10.940 1.683 -4.429 1.00 47.19 280 ILE A N 1
ATOM 2240 C CA . ILE A 1 280 ? -12.119 1.020 -3.855 1.00 47.19 280 ILE A CA 1
ATOM 2241 C C . ILE A 1 280 ? -12.127 1.161 -2.328 1.00 47.19 280 ILE A C 1
ATOM 2243 O O . ILE A 1 280 ? -13.203 1.374 -1.768 1.00 47.19 280 ILE A O 1
ATOM 2247 N N . CYS A 1 281 ? -10.968 1.086 -1.670 1.00 44.28 281 CYS A N 1
ATOM 2248 C CA . CYS A 1 281 ? -10.836 1.301 -0.227 1.00 44.28 281 CYS A CA 1
ATOM 2249 C C . CYS A 1 281 ? -11.256 2.718 0.183 1.00 44.28 281 CYS A C 1
ATOM 2251 O O . CYS A 1 281 ? -12.031 2.852 1.122 1.00 44.28 281 CYS A O 1
ATOM 2253 N N . GLY A 1 282 ? -10.894 3.754 -0.585 1.00 40.50 282 GLY A N 1
ATOM 2254 C CA . GLY A 1 282 ? -11.371 5.124 -0.333 1.00 40.50 282 GLY A CA 1
ATOM 2255 C C . GLY A 1 282 ? -12.882 5.338 -0.553 1.00 40.50 282 GLY A C 1
ATOM 2256 O O . GLY A 1 282 ? -13.444 6.341 -0.128 1.00 40.50 282 GLY A O 1
ATOM 2257 N N . LYS A 1 283 ? -13.599 4.426 -1.220 1.00 34.28 283 LYS A N 1
ATOM 2258 C CA . LYS A 1 283 ? -15.051 4.576 -1.465 1.00 34.28 283 LYS A CA 1
ATOM 2259 C C . LYS A 1 283 ? -15.938 3.978 -0.369 1.00 34.28 283 LYS A C 1
ATOM 2261 O O . LYS A 1 283 ? -17.160 4.050 -0.515 1.00 34.28 283 LYS A O 1
ATOM 2266 N N . LYS A 1 284 ? -15.361 3.351 0.657 1.00 34.59 284 LYS A N 1
ATOM 2267 C CA . LYS A 1 284 ? -16.096 2.655 1.719 1.00 34.59 284 LYS A CA 1
ATOM 2268 C C . LYS A 1 284 ? -16.013 3.376 3.052 1.00 34.59 284 LYS A C 1
ATOM 2270 O O . LYS A 1 284 ? -14.928 3.898 3.369 1.00 34.59 284 LYS A O 1
#

Secondary structure (DSSP, 8-state):
--TTSGGGSS-SSS---HHHHHHHHHHTTS-HHHHHHHHS-HHHHHHHHHHHHHHHHHHHHHHHHHHHHTS-STTS-GGGHHHHHHHHHHHHHHHHHHHHHHHHHHHHHHHTTPPP-----SS----TT-SS------S-HHHHHHHHHHHS-TT---HHHHHHHHHHHHTT-SS---HHHHHHHHHHHHH-TTTS-GGGS-GGGGGGS--HHHHSTT--TTTSSHHHHTTS-S---TT----TT----------HHHHHHHHHHHHHHHHHHHHHHHHHHTT-

pLDDT: mean 72.61, std 22.39, range [24.61, 96.94]

Foldseek 3Di:
DDPPPVPPPPPDDDDDDPVNVVLVVVPVPDDPLVNVCVVDQLLVSLLVLLLVQLQQLLLLLVQLLLQLVLFDDPPDDPVCRVVSPVVSVQSNLVSLVSVVLNLLSQLVCVQLPHHRHNDHDPDDDPPLQRQDPRDRDHDDPLSVLSVLQQLADPPQPLDPVVVVSVVSPVVPDVRGHHNVVSLVVNLVSLVDCVRPPLVSGDLVCVVVRDACVNSVVPPCGPVNLSCVQSVPPPPPPPLDDPDPPRDDDDDDDDPSNVSSVVSSVVSSSSSVSSVVSSHVSSVD

Sequence (284 aa):
MRTAQILRHFATDGKLLPHAALRLAKAETLPSSALLNLEFSPRDYIAFLLSIDAEIEHCLMVQYLYAAYSLGGPQVPPEFRDAVRGWQEVILGIAKEEMGHLISVQNILRLIGAPLHMEREDYPWDVPFYPFPFMLEPLTLDSLAKYVYAESPVDWDGGELGDEIRRRVDSQTSSPHQVSELFNTLIPLVKDPNYLPDEAFQADTYPCQANWAEWGRGYQGVTGAIAWELSRPVPRMSWWHRSPAGMMSLTRSLPLRSKAKRLRVQTLHILCAFCVFMSICGKK

Organism: NCBI:txid44574